Protein AF-0000000076637962 (afdb_homodimer)

Nearest PDB structures (foldseek):
  8tnn-assembly1_A  TM=7.168E-01  e=1.662E+00  Human herpesvirus 4 strain B95-8
  5v38-assembly1_A  TM=4.470E-01  e=4.731E-01  Clostridium botulinum
  5mk8-assembly2_B  TM=4.600E-01  e=8.606E-01  Clostridium botulinum
  5v38-assembly2_B  TM=4.482E-01  e=1.030E+00  Clostridium botulinum
  7s07-assembly1_A  TM=6.373E-01  e=3.210E+00  human gammaherpesvirus 4

Solvent-accessible surface area (backbone atoms only — not comparable to full-atom values): 12364 Å² total; per-residue (Å²): 126,68,74,78,84,72,83,57,83,67,39,38,38,39,35,38,29,75,91,73,32,33,40,38,37,41,33,35,56,65,31,30,33,38,38,37,36,36,37,54,47,96,53,65,34,34,35,44,38,36,38,39,37,36,35,81,33,45,67,54,27,48,52,51,50,50,49,51,52,52,54,41,43,75,71,64,30,46,64,41,56,55,79,77,61,76,62,77,64,52,63,52,47,50,32,43,46,36,29,70,72,66,64,45,74,71,69,84,75,73,76,72,81,121,126,70,75,78,86,72,81,56,83,66,40,36,36,38,33,38,28,75,93,74,32,34,40,37,37,40,33,36,55,67,31,28,35,37,40,36,36,36,36,57,46,92,74,56,32,34,35,43,39,36,37,41,36,37,32,83,32,45,67,52,25,48,52,52,50,49,51,51,50,50,54,40,42,76,71,61,30,47,65,40,57,54,80,75,58,77,60,76,62,53,62,53,47,52,33,42,46,35,29,70,71,67,64,44,73,71,67,83,75,70,77,74,80,119

pLDDT: mean 74.92, std 24.36, range [23.73, 97.5]

Foldseek 3Di:
DPPCPFDDAQKKKKKDDVVQQKIKIWHHHWQKIKIKIWHFDPPPDIDIDIDMDGDPGSVVSRVVVSVVVVVRVVVPIDMDIPPPPPDPPVLVVVQVCCCRPVVDHPDDPPPPPD/DPPCPFDDAQKKKKKDDVVQQKIKIWHHHWQKIKIWIKHFDPVPDIDIDIDMDGDPGSVVSRVVVSVVVVVRVVVPIDMDIPPPCPDPPVLVVVQVCCCRPVVDHPDPPPPPPD

Organism: NCBI:txid5963

Structure (mmCIF, N/CA/C/O backbone):
data_AF-0000000076637962-model_v1
#
loop_
_entity.id
_entity.type
_entity.pdbx_description
1 polymer 'WGR domain-containing protein'
#
loop_
_atom_site.group_PDB
_atom_site.id
_atom_site.type_symbol
_atom_site.label_atom_id
_atom_site.label_alt_id
_atom_site.label_comp_id
_atom_site.label_asym_id
_atom_site.label_entity_id
_atom_site.label_seq_id
_atom_site.pdbx_PDB_ins_code
_atom_site.Cartn_x
_atom_site.Cartn_y
_atom_site.Cartn_z
_atom_site.occupancy
_atom_site.B_iso_or_equiv
_atom_site.auth_seq_id
_atom_site.auth_comp_id
_atom_site.auth_asym_id
_atom_site.auth_atom_id
_atom_site.pdbx_PDB_model_num
ATOM 1 N N . MET A 1 1 ? -15.438 20.422 -8.289 1 39.78 1 MET A N 1
ATOM 2 C CA . MET A 1 1 ? -14.219 19.75 -7.816 1 39.78 1 MET A CA 1
ATOM 3 C C . MET A 1 1 ? -13.625 20.5 -6.625 1 39.78 1 MET A C 1
ATOM 5 O O . MET A 1 1 ? -13.305 21.672 -6.727 1 39.78 1 MET A O 1
ATOM 9 N N . GLU A 1 2 ? -14.195 20.188 -5.562 1 49.06 2 GLU A N 1
ATOM 10 C CA . GLU A 1 2 ? -13.812 21.094 -4.477 1 49.06 2 GLU A CA 1
ATOM 11 C C . GLU A 1 2 ? -12.312 21.031 -4.211 1 49.06 2 GLU A C 1
ATOM 13 O O . GLU A 1 2 ? -11.75 19.938 -4.031 1 49.06 2 GLU A O 1
ATOM 18 N N . GLN A 1 3 ? -11.539 21.891 -4.848 1 56.66 3 GLN A N 1
ATOM 19 C CA . GLN A 1 3 ? -10.102 22.062 -4.668 1 56.66 3 GLN A CA 1
ATOM 20 C C . GLN A 1 3 ? -9.734 22.125 -3.188 1 56.66 3 GLN A C 1
ATOM 22 O O . GLN A 1 3 ? -10.211 23 -2.461 1 56.66 3 GLN A O 1
ATOM 27 N N . ILE A 1 4 ? -9.5 20.938 -2.623 1 61.91 4 ILE A N 1
ATOM 28 C CA . ILE A 1 4 ? -9.078 21 -1.229 1 61.91 4 ILE A CA 1
ATOM 29 C C . ILE A 1 4 ? -7.809 21.844 -1.111 1 61.91 4 ILE A C 1
ATOM 31 O O . ILE A 1 4 ? -6.758 21.469 -1.633 1 61.91 4 ILE A O 1
ATOM 35 N N . GLU A 1 5 ? -7.973 23.109 -0.782 1 67.06 5 GLU A N 1
ATOM 36 C CA . GLU A 1 5 ? -6.852 24.031 -0.637 1 67.06 5 GLU A CA 1
ATOM 37 C C . GLU A 1 5 ? -6.086 23.766 0.656 1 67.06 5 GLU A C 1
ATOM 39 O O . GLU A 1 5 ? -4.891 24.062 0.745 1 67.06 5 GLU A O 1
ATOM 44 N N . LYS A 1 6 ? -6.875 23.219 1.619 1 80.06 6 LYS A N 1
ATOM 45 C CA . LYS A 1 6 ? -6.188 23 2.891 1 80.06 6 LYS A CA 1
ATOM 46 C C . LYS A 1 6 ? -6.73 21.781 3.613 1 80.06 6 LYS A C 1
ATOM 48 O O . LYS A 1 6 ? -7.91 21.438 3.482 1 80.06 6 LYS A O 1
ATOM 53 N N . ILE A 1 7 ? -5.801 21.031 4.203 1 88.06 7 ILE A N 1
ATOM 54 C CA . ILE A 1 7 ? -6.207 19.922 5.066 1 88.06 7 ILE A CA 1
ATOM 55 C C . ILE A 1 7 ? -5.828 20.234 6.512 1 88.06 7 ILE A C 1
ATOM 57 O O . ILE A 1 7 ? -4.855 20.953 6.766 1 88.06 7 ILE A O 1
ATOM 61 N N . GLU A 1 8 ? -6.711 19.859 7.398 1 89.62 8 GLU A N 1
ATOM 62 C CA . GLU A 1 8 ? -6.48 20.047 8.828 1 89.62 8 GLU A CA 1
ATOM 63 C C . GLU A 1 8 ? -6.383 18.703 9.555 1 89.62 8 GLU A C 1
ATOM 65 O O . GLU A 1 8 ? -6.812 17.672 9.023 1 89.62 8 GLU A O 1
ATOM 70 N N . GLN A 1 9 ? -5.832 18.797 10.766 1 91.25 9 GLN A N 1
ATOM 71 C CA . GLN A 1 9 ? -5.754 17.594 11.594 1 91.25 9 GLN A CA 1
ATOM 72 C C . GLN A 1 9 ? -7.129 16.953 11.773 1 91.25 9 GLN A C 1
ATOM 74 O O . GLN A 1 9 ? -8.117 17.656 12 1 91.25 9 GLN A O 1
ATOM 79 N N . GLY A 1 10 ? -7.176 15.641 11.578 1 89.62 10 GLY A N 1
ATOM 80 C CA . GLY A 1 10 ? -8.422 14.93 11.797 1 89.62 10 GLY A CA 1
ATOM 81 C C . GLY A 1 10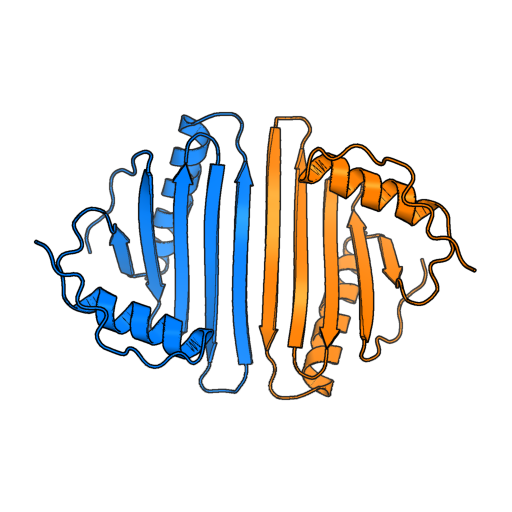 ? -9.266 14.805 10.539 1 89.62 10 GLY A C 1
ATOM 82 O O . GLY A 1 10 ? -10.234 14.039 10.508 1 89.62 10 GLY A O 1
ATOM 83 N N . ASP A 1 11 ? -8.945 15.562 9.523 1 88.19 11 ASP A N 1
ATOM 84 C CA . ASP A 1 11 ? -9.695 15.484 8.273 1 88.19 11 ASP A CA 1
ATOM 85 C C . ASP A 1 11 ? -9.508 14.117 7.609 1 88.19 11 ASP A C 1
ATOM 87 O O . ASP A 1 11 ? -8.406 13.57 7.605 1 88.19 11 ASP A O 1
ATOM 91 N N . LYS A 1 12 ? -10.633 13.547 7.195 1 88.94 12 LYS A N 1
ATOM 92 C CA . LYS A 1 12 ? -10.609 12.367 6.34 1 88.94 12 LYS A CA 1
ATOM 93 C C . LYS A 1 12 ? -10.953 12.727 4.895 1 88.94 12 LYS A C 1
ATOM 95 O O . LYS A 1 12 ? -11.992 13.336 4.633 1 88.94 12 LYS A O 1
ATOM 100 N N . VAL A 1 13 ? -10.039 12.344 3.99 1 91.12 13 VAL A N 1
ATOM 101 C CA . VAL A 1 13 ? -10.211 12.688 2.582 1 91.12 13 VAL A CA 1
ATOM 102 C C . VAL A 1 13 ? -10.32 11.414 1.748 1 91.12 13 VAL A C 1
ATOM 104 O O . VAL A 1 13 ? -9.508 10.5 1.894 1 91.12 13 VAL A O 1
ATOM 107 N N . TYR A 1 14 ? -11.289 11.383 0.987 1 88.88 14 TYR A N 1
ATOM 108 C CA . TYR A 1 14 ? -11.484 10.281 0.052 1 88.88 14 TYR A CA 1
ATOM 109 C C . TYR A 1 14 ? -11.203 10.727 -1.379 1 88.88 14 TYR A C 1
ATOM 111 O O . TYR A 1 14 ? -11.594 11.82 -1.785 1 88.88 14 TYR A O 1
ATOM 119 N N . MET A 1 15 ? -10.5 9.859 -2.154 1 91.44 15 MET A N 1
ATOM 120 C CA . MET A 1 15 ? -10.164 10.102 -3.555 1 91.44 15 MET A CA 1
ATOM 121 C C . MET A 1 15 ? -10.547 8.914 -4.426 1 91.44 15 MET A C 1
ATOM 123 O O . MET A 1 15 ? -10.094 7.793 -4.184 1 91.44 15 MET A O 1
ATOM 127 N N . VAL A 1 16 ? -11.289 9.203 -5.488 1 89.5 16 VAL A N 1
ATOM 128 C CA . VAL A 1 16 ? -11.805 8.086 -6.281 1 89.5 16 VAL A CA 1
ATOM 129 C C . VAL A 1 16 ? -11.562 8.352 -7.766 1 89.5 16 VAL A C 1
ATOM 131 O O . VAL A 1 16 ? -11.781 9.469 -8.25 1 89.5 16 VAL A O 1
ATOM 134 N N . HIS A 1 17 ? -10.961 7.355 -8.43 1 93.69 17 HIS A N 1
ATOM 135 C CA . HIS A 1 17 ? -10.875 7.344 -9.883 1 93.69 17 HIS A CA 1
ATOM 136 C C . HIS A 1 17 ? -11.797 6.281 -10.477 1 93.69 17 HIS A C 1
ATOM 138 O O . HIS A 1 17 ? -11.398 5.125 -10.633 1 93.69 17 HIS A O 1
ATOM 144 N N . GLU A 1 18 ? -12.914 6.719 -10.883 1 84.38 18 GLU A N 1
ATOM 145 C CA . GLU A 1 18 ? -13.969 5.793 -11.289 1 84.38 18 GLU A CA 1
ATOM 146 C C . GLU A 1 18 ? -13.547 4.988 -12.516 1 84.38 18 GLU A C 1
ATOM 148 O O . GLU A 1 18 ? -13.695 3.764 -12.539 1 84.38 18 GLU A O 1
ATOM 153 N N . ALA A 1 19 ? -13.039 5.613 -13.477 1 89.25 19 ALA A N 1
ATOM 154 C CA . ALA A 1 19 ? -12.719 4.961 -14.742 1 89.25 19 ALA A CA 1
ATOM 155 C C . ALA A 1 19 ? -11.648 3.891 -14.547 1 89.25 19 ALA A C 1
ATOM 157 O O . ALA A 1 19 ? -11.672 2.855 -15.219 1 89.25 19 ALA A O 1
ATOM 158 N N . LYS A 1 20 ? -10.742 4.09 -13.656 1 91.25 20 LYS A N 1
ATOM 159 C CA . LYS A 1 20 ? -9.648 3.154 -13.422 1 91.25 20 LYS A CA 1
ATOM 160 C C . LYS A 1 20 ? -9.969 2.205 -12.273 1 91.25 20 LYS A C 1
ATOM 162 O O . LYS A 1 20 ? -9.195 1.297 -11.977 1 91.25 20 LYS A O 1
ATOM 167 N N . HIS A 1 21 ? -11.094 2.488 -11.625 1 91.25 21 HIS A N 1
ATOM 168 C CA . HIS A 1 21 ? -11.562 1.654 -10.523 1 91.25 21 HIS A CA 1
ATOM 169 C C . HIS A 1 21 ? -10.547 1.629 -9.383 1 91.25 21 HIS A C 1
ATOM 171 O O . HIS A 1 21 ? -10.203 0.558 -8.875 1 91.25 21 HIS A O 1
ATOM 177 N N . LYS A 1 22 ? -10.094 2.824 -9.062 1 92.94 22 LYS A N 1
ATOM 178 C CA . LYS A 1 22 ? -9.125 2.977 -7.984 1 92.94 22 LYS A CA 1
ATOM 179 C C . LYS A 1 22 ? -9.656 3.902 -6.895 1 92.94 22 LYS A C 1
ATOM 181 O O . LYS A 1 22 ? -10.492 4.766 -7.16 1 92.94 22 LYS A O 1
ATOM 186 N N . PHE A 1 23 ? -9.086 3.748 -5.734 1 90.19 23 PHE A N 1
ATOM 187 C CA . PHE A 1 23 ? -9.445 4.66 -4.656 1 90.19 23 PHE A CA 1
ATOM 188 C C . PHE A 1 23 ? -8.273 4.863 -3.705 1 90.19 23 PHE A C 1
ATOM 190 O O . PHE A 1 23 ? -7.348 4.047 -3.662 1 90.19 23 PHE A O 1
ATOM 197 N N . TRP A 1 24 ? -8.445 5.973 -2.99 1 94.81 24 TRP A N 1
ATOM 198 C CA . TRP A 1 24 ? -7.543 6.316 -1.898 1 94.81 24 TRP A CA 1
ATOM 199 C C . TRP A 1 24 ? -8.305 6.957 -0.742 1 94.81 24 TRP A C 1
ATOM 201 O O . TRP A 1 24 ? -9.305 7.652 -0.956 1 94.81 24 TRP A O 1
ATOM 211 N N . GLU A 1 25 ? -7.801 6.629 0.394 1 91.31 25 GLU A N 1
ATOM 212 C CA . GLU A 1 25 ? -8.227 7.285 1.626 1 91.31 25 GLU A CA 1
ATOM 213 C C . GLU A 1 25 ? -7.031 7.719 2.469 1 91.31 25 GLU A C 1
ATOM 215 O O . GLU A 1 25 ? -6.066 6.969 2.613 1 91.31 25 GLU A O 1
ATOM 220 N N . ILE A 1 26 ? -7.184 8.977 3 1 95.12 26 ILE A N 1
ATOM 221 C CA . ILE A 1 26 ? -6.109 9.43 3.879 1 95.12 26 ILE A CA 1
ATOM 222 C C . ILE A 1 26 ? -6.699 10.195 5.059 1 95.12 26 ILE A C 1
ATOM 224 O O . ILE A 1 26 ? -7.648 10.969 4.895 1 95.12 26 ILE A O 1
ATOM 228 N N . ARG A 1 27 ? -6.121 9.898 6.203 1 92.5 27 ARG A N 1
ATOM 229 C CA . ARG A 1 27 ? -6.473 10.594 7.438 1 92.5 27 ARG A CA 1
ATOM 230 C C . ARG A 1 27 ? -5.227 10.977 8.227 1 92.5 27 ARG A C 1
ATOM 232 O O . ARG A 1 27 ? -4.336 10.148 8.438 1 92.5 27 ARG A O 1
ATOM 239 N N . ASN A 1 28 ? -5.25 12.234 8.602 1 94.12 28 ASN A N 1
ATOM 240 C CA . ASN A 1 28 ? -4.109 12.719 9.375 1 94.12 28 ASN A CA 1
ATOM 241 C C . ASN A 1 28 ? -4.434 12.805 10.859 1 94.12 28 ASN A C 1
ATOM 243 O O . ASN A 1 28 ? -5.414 13.438 11.258 1 94.12 28 ASN A O 1
ATOM 247 N N . LEU A 1 29 ? -3.656 12.156 11.719 1 93.44 29 LEU A N 1
ATOM 248 C CA . LEU A 1 29 ? -3.727 12.258 13.172 1 93.44 29 LEU A CA 1
ATOM 249 C C . LEU A 1 29 ? -2.342 12.492 13.766 1 93.44 29 LEU A C 1
ATOM 251 O O . LEU A 1 29 ? -1.498 11.594 13.758 1 93.44 29 LEU A O 1
ATOM 255 N N . ASP A 1 30 ? -2.131 13.703 14.25 1 95.5 30 ASP A N 1
ATOM 256 C CA . ASP A 1 30 ? -0.823 14.109 14.758 1 95.5 30 ASP A CA 1
ATOM 257 C C . ASP A 1 30 ? 0.25 13.984 13.68 1 95.5 30 ASP A C 1
ATOM 259 O O . ASP A 1 30 ? 0.128 14.578 12.609 1 95.5 30 ASP A O 1
ATOM 263 N N . LYS A 1 31 ? 1.29 13.25 14.008 1 95.75 31 LYS A N 1
ATOM 264 C CA . LYS A 1 31 ? 2.396 13.133 13.062 1 95.75 31 LYS A CA 1
ATOM 265 C C . LYS A 1 31 ? 2.219 11.922 12.156 1 95.75 31 LYS A C 1
ATOM 267 O O . LYS A 1 31 ? 3.174 11.469 11.516 1 95.75 31 LYS A O 1
ATOM 272 N N . ILE A 1 32 ? 0.988 11.398 12.086 1 94.12 32 ILE A N 1
ATOM 273 C CA . ILE A 1 32 ? 0.776 10.133 11.398 1 94.12 32 ILE A CA 1
ATOM 274 C C . ILE A 1 32 ? -0.264 10.312 10.289 1 94.12 32 ILE A C 1
ATOM 276 O O . ILE A 1 32 ? -1.321 10.906 10.516 1 94.12 32 ILE A O 1
ATOM 280 N N . ASN A 1 33 ? 0.093 9.859 9.062 1 96.56 33 ASN A N 1
ATOM 281 C CA . ASN A 1 33 ? -0.9 9.688 8 1 96.56 33 ASN A CA 1
ATOM 282 C C . ASN A 1 33 ? -1.346 8.234 7.883 1 96.56 33 ASN A C 1
ATOM 284 O O . ASN A 1 33 ? -0.526 7.348 7.637 1 96.56 33 ASN A O 1
ATOM 288 N N . PHE A 1 34 ? -2.572 8.031 8.102 1 93.94 34 PHE A N 1
ATOM 289 C CA . PHE A 1 34 ? -3.184 6.734 7.844 1 93.94 34 PHE A CA 1
ATOM 290 C C . PHE A 1 34 ? -3.732 6.672 6.422 1 93.94 34 PHE A C 1
ATOM 292 O O . PHE A 1 34 ? -4.449 7.578 5.988 1 93.94 34 PHE A O 1
ATOM 299 N N . ILE A 1 35 ? -3.393 5.555 5.727 1 96.62 35 ILE A N 1
ATOM 300 C CA . ILE A 1 35 ? -3.693 5.508 4.301 1 96.62 35 ILE A CA 1
ATOM 301 C C . ILE A 1 35 ? -4.324 4.16 3.951 1 96.62 35 ILE A C 1
ATOM 303 O O . ILE A 1 35 ? -3.9 3.119 4.457 1 96.62 35 ILE A O 1
ATOM 307 N N . ARG A 1 36 ? -5.281 4.188 3.143 1 92.12 36 ARG A N 1
ATOM 308 C CA . ARG A 1 36 ? -5.883 3.016 2.516 1 92.12 36 ARG A CA 1
ATOM 309 C C . ARG A 1 36 ? -6.105 3.244 1.025 1 92.12 36 ARG A C 1
ATOM 311 O O . ARG A 1 36 ? -6.523 4.328 0.614 1 92.12 36 ARG A O 1
ATOM 318 N N . TYR A 1 37 ? -5.848 2.227 0.25 1 95.69 37 TYR A N 1
ATOM 319 C CA . TYR A 1 37 ? -6.066 2.359 -1.186 1 95.69 37 TYR A CA 1
ATOM 320 C C . TYR A 1 37 ? -6.262 0.996 -1.836 1 95.69 37 TYR A C 1
ATOM 322 O O . TYR A 1 37 ? -5.965 -0.036 -1.229 1 95.69 37 TYR A O 1
ATOM 330 N N . GLY A 1 38 ? -6.711 1.137 -3.072 1 92.12 38 GLY A N 1
ATOM 331 C CA . GLY A 1 38 ? -6.918 -0.123 -3.77 1 92.12 38 GLY A CA 1
ATOM 332 C C . GLY A 1 38 ? -7.496 0.054 -5.16 1 92.12 38 GLY A C 1
ATOM 333 O O . GLY A 1 38 ? -7.602 1.178 -5.656 1 92.12 38 GLY A O 1
ATOM 334 N N . LYS A 1 39 ? -7.57 -1.17 -5.746 1 92.88 39 LYS A N 1
ATOM 335 C CA . LYS A 1 39 ? -8.109 -1.286 -7.102 1 92.88 39 LYS A CA 1
ATOM 336 C C . LYS A 1 39 ? -9.055 -2.477 -7.219 1 92.88 39 LYS A C 1
ATOM 338 O O . LYS A 1 39 ? -8.852 -3.506 -6.57 1 92.88 39 LYS A O 1
ATOM 343 N N . TRP A 1 40 ? -10.172 -2.217 -7.984 1 81.31 40 TRP A N 1
ATOM 344 C CA . TRP A 1 40 ? -11.062 -3.338 -8.25 1 81.31 40 TRP A CA 1
ATOM 345 C C . TRP A 1 40 ? -11.305 -3.496 -9.75 1 81.31 40 TRP A C 1
ATOM 347 O O . TRP A 1 40 ? -11.18 -2.533 -10.508 1 81.31 40 TRP A O 1
ATOM 357 N N . HIS A 1 41 ? -11.133 -4.676 -10.148 1 76.88 41 HIS A N 1
ATOM 358 C CA . HIS A 1 41 ? -11.461 -4.988 -11.539 1 76.88 41 HIS A CA 1
ATOM 359 C C . HIS A 1 41 ? -12.641 -5.953 -11.625 1 76.88 41 HIS A C 1
ATOM 361 O O . HIS A 1 41 ? -12.906 -6.695 -10.672 1 76.88 41 HIS A O 1
ATOM 367 N N . LYS A 1 42 ? -13.414 -5.742 -12.703 1 66.62 42 LYS A N 1
ATOM 368 C CA . LYS A 1 42 ? -14.469 -6.703 -12.977 1 66.62 42 LYS A CA 1
ATOM 369 C C .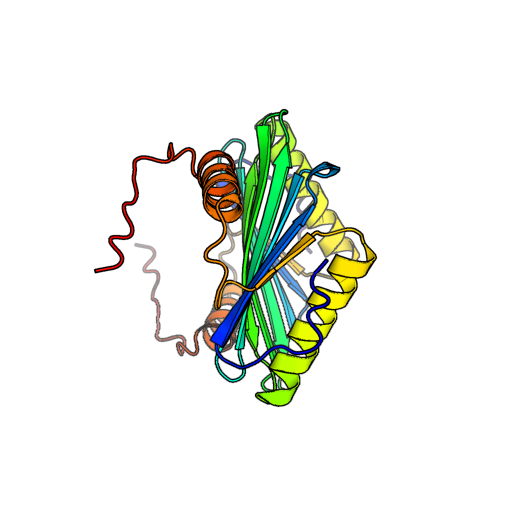 LYS A 1 42 ? -13.922 -8.125 -13.016 1 66.62 42 LYS A C 1
ATOM 371 O O . LYS A 1 42 ? -14.625 -9.078 -12.664 1 66.62 42 LYS A O 1
ATOM 376 N N . SER A 1 43 ? -12.75 -8.117 -13.398 1 67 43 SER A N 1
ATOM 377 C CA . SER A 1 43 ? -12.078 -9.414 -13.367 1 67 43 SER A CA 1
ATOM 378 C C . SER A 1 43 ? -11.602 -9.758 -11.961 1 67 43 SER A C 1
ATOM 380 O O . SER A 1 43 ? -11.625 -8.906 -11.07 1 67 43 SER A O 1
ATOM 382 N N . GLU A 1 44 ? -11.781 -10.852 -11.367 1 68.81 44 GLU A N 1
ATOM 383 C CA . GLU A 1 44 ? -11.508 -11.422 -10.055 1 68.81 44 GLU A CA 1
ATOM 384 C C . GLU A 1 44 ? -10.188 -10.898 -9.484 1 68.81 44 GLU A C 1
ATOM 386 O O . GLU A 1 44 ? -9.727 -11.375 -8.445 1 68.81 44 GLU A O 1
ATOM 391 N N . GLU A 1 45 ? -9.57 -9.797 -10.273 1 79.5 45 GLU A N 1
ATOM 392 C CA . GLU A 1 45 ? -8.359 -9.273 -9.656 1 79.5 45 GLU A CA 1
ATOM 393 C C . GLU A 1 45 ? -8.648 -8.008 -8.852 1 79.5 45 GLU A C 1
ATOM 395 O O . GLU A 1 45 ? -9.383 -7.129 -9.305 1 79.5 45 GLU A O 1
ATOM 400 N N . SER A 1 46 ? -8.281 -7.906 -7.672 1 88.94 46 SER A N 1
ATOM 401 C CA . SER A 1 46 ? -8.492 -6.773 -6.777 1 88.94 46 SER A CA 1
ATOM 402 C C . SER A 1 46 ? -7.324 -6.598 -5.816 1 88.94 46 SER A C 1
ATOM 404 O O . SER A 1 46 ? -6.527 -7.52 -5.633 1 88.94 46 SER A O 1
ATOM 406 N N . LYS A 1 47 ? -7.18 -5.363 -5.426 1 93.19 47 LYS A N 1
ATOM 407 C CA . LYS A 1 47 ? -6.141 -5.039 -4.453 1 93.19 47 LYS A CA 1
ATOM 408 C C . LYS A 1 47 ? -6.68 -4.117 -3.363 1 93.19 47 LYS A C 1
ATOM 410 O O . LYS A 1 47 ? -7.445 -3.191 -3.646 1 93.19 47 LYS A O 1
ATOM 415 N N . ILE A 1 48 ? -6.301 -4.379 -2.145 1 91.12 48 ILE A N 1
ATOM 416 C CA . ILE A 1 48 ? -6.555 -3.463 -1.04 1 91.12 48 ILE A CA 1
ATOM 417 C C . ILE A 1 48 ? -5.332 -3.406 -0.126 1 91.12 48 ILE A C 1
ATOM 419 O O . ILE A 1 48 ? -4.789 -4.445 0.263 1 91.12 48 ILE A O 1
ATOM 423 N N . MET A 1 49 ? -4.902 -2.201 0.163 1 93.75 49 MET A N 1
ATOM 424 C CA . MET A 1 49 ? -3.752 -1.947 1.026 1 93.75 49 MET A CA 1
ATOM 425 C C . MET A 1 49 ? -4.082 -0.887 2.072 1 93.75 49 MET A C 1
ATOM 427 O O . MET A 1 49 ? -4.855 0.034 1.808 1 93.75 49 MET A O 1
ATOM 431 N N . GLU A 1 50 ? -3.457 -1.04 3.223 1 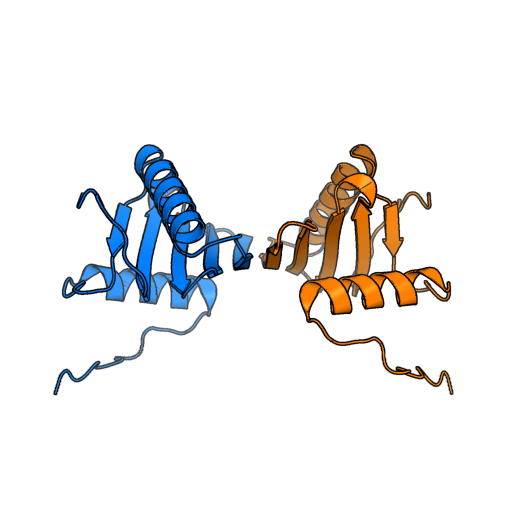92.81 50 GLU A N 1
ATOM 432 C CA . GLU A 1 50 ? -3.629 -0.011 4.242 1 92.81 50 GLU A CA 1
ATOM 433 C C . GLU A 1 50 ? -2.408 0.072 5.156 1 92.81 50 GLU A C 1
ATOM 435 O O . GLU A 1 50 ? -1.633 -0.881 5.25 1 92.81 50 GLU A O 1
ATOM 440 N N . GLY A 1 51 ? -2.289 1.235 5.773 1 92.88 51 GLY A N 1
ATOM 441 C CA . GLY A 1 51 ? -1.177 1.418 6.691 1 92.88 51 GLY A CA 1
ATOM 442 C C . GLY A 1 51 ? -0.986 2.861 7.117 1 92.88 51 GLY A C 1
ATOM 443 O O . GLY A 1 51 ? -1.936 3.646 7.113 1 92.88 51 GLY A O 1
ATOM 444 N N . GLN A 1 52 ? 0.282 3.037 7.605 1 91.94 52 GLN A N 1
ATOM 445 C CA . GLN A 1 52 ? 0.53 4.367 8.148 1 91.94 52 GLN A CA 1
ATOM 446 C C . GLN A 1 52 ? 1.935 4.852 7.801 1 91.94 52 GLN A C 1
ATOM 448 O O . GLN A 1 52 ? 2.834 4.043 7.562 1 91.94 52 GLN A O 1
ATOM 453 N N . ARG A 1 53 ? 2.025 6.129 7.719 1 95 53 ARG A N 1
ATOM 454 C CA . ARG A 1 53 ? 3.303 6.82 7.582 1 95 53 ARG A CA 1
ATOM 455 C C . ARG A 1 53 ? 3.51 7.824 8.711 1 95 53 ARG A C 1
ATOM 457 O O . ARG A 1 53 ? 2.629 8.641 9 1 95 53 ARG A O 1
ATOM 464 N N . ASN A 1 54 ? 4.691 7.672 9.344 1 92.19 54 ASN A N 1
ATOM 465 C CA . ASN A 1 54 ? 5.078 8.586 10.414 1 92.19 54 ASN A CA 1
ATOM 466 C C . ASN A 1 54 ? 6.047 9.656 9.922 1 92.19 54 ASN A C 1
ATOM 468 O O . ASN A 1 54 ? 6.957 9.359 9.141 1 92.19 54 ASN A O 1
ATOM 472 N N . TYR A 1 55 ? 5.859 10.844 10.453 1 94.31 55 TYR A N 1
ATOM 473 C CA . TYR A 1 55 ? 6.703 11.953 10.031 1 94.31 55 TYR A CA 1
ATOM 474 C C . TYR A 1 55 ? 7.352 12.633 11.227 1 94.31 55 TYR A C 1
ATOM 476 O O . TYR A 1 55 ? 7.074 12.273 12.375 1 94.31 55 TYR A O 1
ATOM 484 N N . PHE A 1 56 ? 8.234 13.555 10.922 1 93.06 56 PHE A N 1
ATOM 485 C CA . PHE A 1 56 ? 8.992 14.195 11.992 1 93.06 56 PHE A CA 1
ATOM 486 C C . PHE A 1 56 ? 8.141 15.219 12.719 1 93.06 56 PHE A C 1
ATOM 488 O O . PHE A 1 56 ? 8.422 15.562 13.875 1 93.06 56 PHE A O 1
ATOM 495 N N . SER A 1 57 ? 7.031 15.742 12.07 1 95.25 57 SER A N 1
ATOM 496 C CA . SER A 1 57 ? 6.16 16.734 12.688 1 95.25 57 SER A CA 1
ATOM 497 C C . SER A 1 57 ? 4.742 16.656 12.133 1 95.25 57 SER A C 1
ATOM 499 O O . SER A 1 57 ? 4.52 16.062 11.078 1 95.25 57 SER A O 1
ATOM 501 N N . VAL A 1 58 ? 3.889 17.375 12.883 1 95.44 58 VAL A N 1
ATOM 502 C CA . VAL A 1 58 ? 2.496 17.453 12.445 1 95.44 58 VAL A CA 1
ATOM 503 C C . VAL A 1 58 ? 2.412 18.188 11.117 1 95.44 58 VAL A C 1
ATOM 505 O O . VAL A 1 58 ? 1.703 17.75 10.203 1 95.44 58 VAL A O 1
ATOM 508 N N . ASN A 1 59 ? 3.162 19.266 10.984 1 95.62 59 ASN A N 1
ATOM 509 C CA . ASN A 1 59 ? 3.146 20.047 9.758 1 95.62 59 ASN A CA 1
ATOM 510 C C . ASN A 1 59 ? 3.643 19.219 8.57 1 95.62 59 ASN A C 1
ATOM 512 O O . ASN A 1 59 ? 3.078 19.297 7.473 1 95.62 59 ASN A O 1
ATOM 516 N N . SER A 1 60 ? 4.633 18.438 8.836 1 95.12 60 SER A N 1
ATOM 517 C CA . SER A 1 60 ? 5.164 17.609 7.762 1 95.12 60 SER A CA 1
ATOM 518 C C . SER A 1 60 ? 4.145 16.562 7.312 1 95.12 60 SER A C 1
ATOM 520 O O . SER A 1 60 ? 4.016 16.297 6.117 1 95.12 60 SER A O 1
ATOM 522 N N . ALA A 1 61 ? 3.477 16.016 8.266 1 96 61 ALA A N 1
ATOM 523 C CA . ALA A 1 61 ? 2.441 15.031 7.941 1 96 61 ALA A CA 1
ATOM 524 C C . ALA A 1 61 ? 1.332 15.656 7.105 1 96 61 ALA A C 1
ATOM 526 O O . ALA A 1 61 ? 0.889 15.07 6.113 1 96 61 ALA A O 1
ATOM 527 N N . LEU A 1 62 ? 0.956 16.797 7.477 1 96.12 62 LEU A N 1
ATOM 528 C CA . LEU A 1 62 ? -0.103 17.5 6.758 1 96.12 62 LEU A CA 1
ATOM 529 C C . LEU A 1 62 ? 0.35 17.875 5.352 1 96.12 62 LEU A C 1
ATOM 531 O O . LEU A 1 62 ? -0.409 17.734 4.391 1 96.12 62 LEU A O 1
ATOM 535 N N . ASP A 1 63 ? 1.571 18.359 5.238 1 96.12 63 ASP A N 1
ATOM 536 C CA . ASP A 1 63 ? 2.119 18.719 3.938 1 96.12 63 ASP A CA 1
ATOM 537 C C . ASP A 1 63 ? 2.135 17.516 2.99 1 96.12 63 ASP A C 1
ATOM 539 O O . ASP A 1 63 ? 1.766 17.641 1.82 1 96.12 63 ASP A O 1
ATOM 543 N N . ARG A 1 64 ? 2.518 16.422 3.516 1 96.06 64 ARG A N 1
ATOM 544 C CA . ARG A 1 64 ? 2.623 15.219 2.686 1 96.06 64 ARG A CA 1
ATOM 545 C C . ARG A 1 64 ? 1.243 14.711 2.283 1 96.06 64 ARG A C 1
ATOM 547 O O . ARG A 1 64 ? 1.064 14.195 1.18 1 96.06 64 ARG A O 1
ATOM 554 N N . ALA A 1 65 ? 0.367 14.812 3.232 1 96.31 65 ALA A N 1
ATOM 555 C CA . ALA A 1 65 ? -1.007 14.461 2.883 1 96.31 65 ALA A CA 1
ATOM 556 C C . ALA A 1 65 ? -1.528 15.336 1.751 1 96.31 65 ALA A C 1
ATOM 558 O O . ALA A 1 65 ? -2.117 14.844 0.79 1 96.31 65 ALA A O 1
ATOM 559 N N . LEU A 1 66 ? -1.327 16.609 1.917 1 95.81 66 LEU A N 1
ATOM 560 C CA . LEU A 1 66 ? -1.768 17.547 0.885 1 95.81 66 LEU A CA 1
ATOM 561 C C . LEU A 1 66 ? -1.104 17.234 -0.452 1 95.81 66 LEU A C 1
ATOM 563 O O . LEU A 1 66 ? -1.753 17.281 -1.499 1 95.81 66 LEU A O 1
ATOM 567 N N . GLU A 1 67 ? 0.136 16.891 -0.41 1 97.25 67 GLU A N 1
ATOM 568 C CA . GLU A 1 67 ? 0.862 16.531 -1.624 1 97.25 67 GLU A CA 1
ATOM 569 C C . GLU A 1 67 ? 0.219 15.336 -2.314 1 97.25 67 GLU A C 1
ATOM 571 O O . GLU A 1 67 ? 0.068 15.328 -3.539 1 97.25 67 GLU A O 1
ATOM 576 N N . LEU A 1 68 ? -0.116 14.406 -1.55 1 97.06 68 LEU A N 1
ATOM 577 C CA . LEU A 1 68 ? -0.762 13.219 -2.104 1 97.06 68 LEU A CA 1
ATOM 578 C C . LEU A 1 68 ? -2.094 13.578 -2.754 1 97.06 68 LEU A C 1
ATOM 580 O O . LEU A 1 68 ? -2.4 13.109 -3.852 1 97.06 68 LEU A O 1
ATOM 584 N N . ILE A 1 69 ? -2.795 14.359 -2.121 1 95.56 69 ILE A N 1
ATOM 585 C CA . ILE A 1 69 ? -4.117 14.742 -2.6 1 95.56 69 ILE A CA 1
ATOM 586 C C . ILE A 1 69 ? -3.984 15.508 -3.918 1 95.56 69 ILE A C 1
ATOM 588 O O . ILE A 1 69 ? -4.719 15.234 -4.871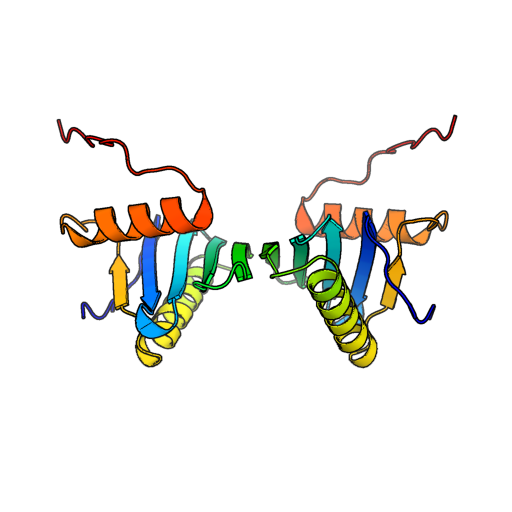 1 95.56 69 ILE A O 1
ATOM 592 N N . ILE A 1 70 ? -3.092 16.438 -3.955 1 96.38 70 ILE A N 1
ATOM 593 C CA . ILE A 1 70 ? -2.857 17.203 -5.168 1 96.38 70 ILE A CA 1
ATOM 594 C C . ILE A 1 70 ? -2.436 16.281 -6.305 1 96.38 70 ILE A C 1
ATOM 596 O O . ILE A 1 70 ? -2.918 16.406 -7.43 1 96.38 70 ILE A O 1
ATOM 600 N N . GLN A 1 71 ? -1.56 15.375 -6.035 1 97.19 71 GLN A N 1
ATOM 601 C CA . GLN A 1 71 ? -1.107 14.406 -7.027 1 97.19 71 GLN A CA 1
ATOM 602 C C . GLN A 1 71 ? -2.279 13.609 -7.598 1 97.19 71 GLN A C 1
ATOM 604 O O . GLN A 1 71 ? -2.375 13.422 -8.812 1 97.19 71 GLN A O 1
ATOM 609 N N . LYS A 1 72 ? -3.057 13.203 -6.68 1 95.88 72 LYS A N 1
ATOM 610 C CA . LYS A 1 72 ? -4.195 12.406 -7.137 1 95.88 72 LYS A CA 1
ATOM 611 C C . LYS A 1 72 ? -5.188 13.273 -7.91 1 95.88 72 LYS A C 1
ATOM 613 O O . LYS A 1 72 ? -5.77 12.82 -8.898 1 95.88 72 LYS A O 1
ATOM 618 N N . SER A 1 73 ? -5.418 14.469 -7.453 1 94.44 73 SER A N 1
ATOM 619 C CA . SER A 1 73 ? -6.277 15.391 -8.188 1 94.44 73 SER A CA 1
ATOM 620 C C . SER A 1 73 ? -5.762 15.617 -9.602 1 94.44 73 SER A C 1
ATOM 622 O O . SER A 1 73 ? -6.531 15.562 -10.562 1 94.44 73 SER A O 1
ATOM 624 N N . ASP A 1 74 ? -4.504 15.828 -9.695 1 96.19 74 ASP A N 1
ATOM 625 C CA . ASP A 1 74 ? -3.875 16.078 -10.992 1 96.19 74 ASP A CA 1
ATOM 626 C C . ASP A 1 74 ? -4.055 14.875 -11.922 1 96.19 74 ASP A C 1
ATOM 628 O O . ASP A 1 74 ? -4.082 15.039 -13.148 1 96.19 74 ASP A O 1
ATOM 632 N N . LYS A 1 75 ? -4.238 13.781 -11.352 1 97.5 75 LYS A N 1
ATOM 633 C CA . LYS A 1 75 ? -4.375 12.562 -12.133 1 97.5 75 LYS A CA 1
ATOM 634 C C . LYS A 1 75 ? -5.84 12.266 -12.445 1 97.5 75 LYS A C 1
ATOM 636 O O . LYS A 1 75 ? -6.156 11.219 -13.016 1 97.5 75 LYS A O 1
ATOM 641 N N . GLY A 1 76 ? -6.695 13.055 -11.961 1 95.75 76 GLY A N 1
ATOM 642 C CA . GLY A 1 76 ? -8.086 12.938 -12.375 1 95.75 76 GLY A CA 1
ATOM 643 C C . GLY A 1 76 ? -8.977 12.328 -11.305 1 95.75 76 GLY A C 1
ATOM 644 O O . GLY A 1 76 ? -10.133 12 -11.57 1 95.75 76 GLY A O 1
ATOM 645 N N . TYR A 1 77 ? -8.453 12.227 -10.156 1 94.12 77 TYR A N 1
ATOM 646 C CA . TYR A 1 77 ? -9.273 11.719 -9.062 1 94.12 77 TYR A CA 1
ATOM 647 C C . TYR A 1 77 ? -10.266 12.766 -8.594 1 94.12 77 TYR A C 1
ATOM 649 O O . TYR A 1 77 ? -9.945 13.961 -8.547 1 94.12 77 TYR A O 1
ATOM 657 N N . LEU A 1 78 ? -11.445 12.281 -8.227 1 89.62 78 LEU A N 1
ATOM 658 C CA . LEU A 1 78 ? -12.391 13.117 -7.488 1 89.62 78 LEU A CA 1
ATOM 659 C C . LEU A 1 78 ? -12.07 13.102 -5.996 1 89.62 78 LEU A C 1
ATOM 661 O O . LEU A 1 78 ? -11.828 12.047 -5.414 1 89.62 78 LEU A O 1
ATOM 665 N N . ILE A 1 79 ? -12.102 14.305 -5.406 1 90.56 79 ILE A N 1
ATOM 666 C CA . ILE A 1 79 ? -11.688 14.445 -4.016 1 90.56 79 ILE A CA 1
ATOM 667 C C . ILE A 1 79 ? -12.898 14.781 -3.148 1 90.56 79 ILE A C 1
ATOM 669 O O . ILE A 1 79 ? -13.672 15.68 -3.473 1 90.56 79 ILE A O 1
ATOM 673 N N . TYR A 1 80 ? -12.992 13.961 -2.043 1 83.12 80 TYR A N 1
ATOM 674 C CA . TYR A 1 80 ? -14.055 14.18 -1.072 1 83.12 80 TYR A CA 1
ATOM 675 C C . TYR A 1 80 ? -13.492 14.312 0.337 1 83.12 80 TYR A C 1
ATOM 677 O O . TYR A 1 80 ? -12.617 13.547 0.736 1 83.12 80 TYR A O 1
ATOM 685 N N . LYS A 1 81 ? -13.812 15.414 0.977 1 77.25 81 LYS A N 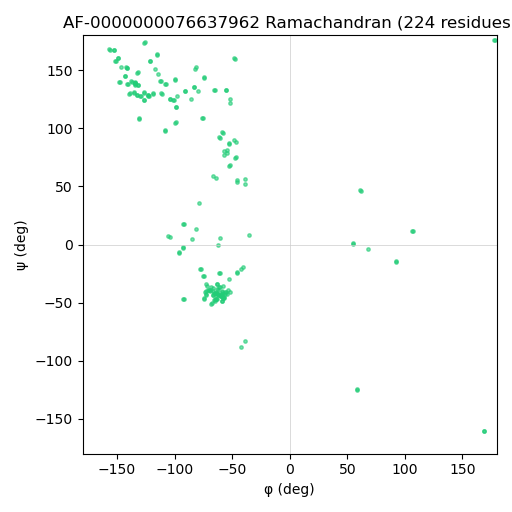1
ATOM 686 C CA . LYS A 1 81 ? -13.414 15.57 2.373 1 77.25 81 LYS A CA 1
ATOM 687 C C . LYS A 1 81 ? -14.57 15.25 3.312 1 77.25 81 LYS A C 1
ATOM 689 O O . LYS A 1 81 ? -15.688 15.734 3.115 1 77.25 81 LYS A O 1
ATOM 694 N N . LYS A 1 82 ? -14.617 14.062 4.023 1 61.59 82 LYS A N 1
ATOM 695 C CA . LYS A 1 82 ? -15.695 13.773 4.965 1 61.59 82 LYS A CA 1
ATOM 696 C C . LYS A 1 82 ? -15.734 14.805 6.09 1 61.59 82 LYS A C 1
ATOM 698 O O . LYS A 1 82 ? -16.531 14.68 7.023 1 61.59 82 LYS A O 1
ATOM 703 N N . GLU A 1 83 ? -15.156 15.75 6.273 1 52.28 83 GLU A N 1
ATOM 704 C CA . GLU A 1 83 ? -15.844 16.531 7.301 1 52.28 83 GLU A CA 1
ATOM 705 C C . GLU A 1 83 ? -17.359 16.516 7.082 1 52.28 83 GLU A C 1
ATOM 707 O O . GLU A 1 83 ? -18.109 16.109 7.969 1 52.28 83 GLU A O 1
ATOM 712 N N . LYS A 1 84 ? -18.062 17.516 6.207 1 40.47 84 LYS A N 1
ATOM 713 C CA . LYS A 1 84 ? -19.391 17.922 5.746 1 40.47 84 LYS A CA 1
ATOM 714 C C . LYS A 1 84 ? -19.859 17.047 4.59 1 40.47 84 LYS A C 1
ATOM 716 O O . LYS A 1 84 ? -20.719 17.438 3.812 1 40.47 84 LYS A O 1
ATOM 721 N N . CYS A 1 85 ? -19.328 15.961 4.25 1 37.09 85 CYS A N 1
ATOM 722 C CA . CYS A 1 85 ? -19.891 15.438 3.008 1 37.09 85 CYS A CA 1
ATOM 723 C C . CYS A 1 85 ? -21.359 15.086 3.186 1 37.09 85 CYS A C 1
ATOM 725 O O . CYS A 1 85 ? -21.688 14.07 3.805 1 37.09 85 CYS A O 1
ATOM 727 N N . LYS A 1 86 ? -22.172 15.875 3.545 1 35.84 86 LYS A N 1
ATOM 728 C CA . LYS A 1 86 ? -23.609 15.664 3.479 1 35.84 86 LYS A CA 1
ATOM 729 C C . LYS A 1 86 ? -24 15.008 2.16 1 35.84 86 LYS A C 1
ATOM 731 O O . LYS A 1 86 ? -25.188 14.742 1.923 1 35.84 86 LYS A O 1
ATOM 736 N N . GLY A 1 87 ? -23.203 15.039 0.998 1 35.69 87 GLY A N 1
ATOM 737 C CA . GLY A 1 87 ? -23.891 14.75 -0.243 1 35.69 87 GLY A CA 1
ATOM 738 C C . GLY A 1 87 ? -24.047 13.266 -0.507 1 35.69 87 GLY A C 1
ATOM 739 O O . GLY A 1 87 ? -23.375 12.445 0.116 1 35.69 87 GLY A O 1
ATOM 740 N N . PRO A 1 88 ? -25.078 12.641 -1.235 1 37.56 88 PRO A N 1
ATOM 741 C CA . PRO A 1 88 ? -25.547 11.32 -1.67 1 37.56 88 PRO A CA 1
ATOM 742 C C . PRO A 1 88 ? -24.422 10.461 -2.242 1 37.56 88 PRO A C 1
ATOM 744 O O . PRO A 1 88 ? -24.578 9.25 -2.404 1 37.56 88 PRO A O 1
ATOM 747 N N . VAL A 1 89 ? -23.422 10.984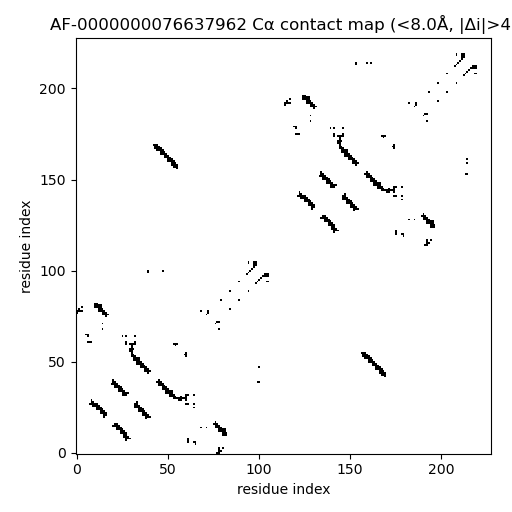 -2.697 1 36.88 89 VAL A N 1
ATOM 748 C CA . VAL A 1 89 ? -22.484 10.211 -3.514 1 36.88 89 VAL A CA 1
ATOM 749 C C . VAL A 1 89 ? -21.703 9.25 -2.629 1 36.88 89 VAL A C 1
ATOM 751 O O . VAL A 1 89 ? -21.156 8.25 -3.111 1 36.88 89 VAL A O 1
ATOM 754 N N . PHE A 1 90 ? -21.391 9.57 -1.446 1 40.03 90 PHE A N 1
ATOM 755 C CA . PHE A 1 90 ? -20.547 8.742 -0.586 1 40.03 90 PHE A CA 1
ATOM 756 C C . PHE A 1 90 ? -21.234 7.414 -0.286 1 40.03 90 PHE A C 1
ATOM 758 O O . PHE A 1 90 ? -20.562 6.387 -0.147 1 40.03 90 PHE A O 1
ATOM 765 N N . ASN A 1 91 ? -22.484 7.484 -0.03 1 43.72 91 ASN A N 1
ATOM 766 C CA . ASN A 1 91 ? -23.172 6.234 0.256 1 43.72 91 ASN A CA 1
ATOM 767 C C . ASN A 1 91 ? -22.953 5.199 -0.845 1 43.72 91 ASN A C 1
ATOM 769 O O . ASN A 1 91 ? -22.766 4.016 -0.562 1 43.72 91 ASN A O 1
ATOM 773 N N . THR A 1 92 ? -22.969 5.723 -1.97 1 43.84 92 THR A N 1
ATOM 774 C CA . THR A 1 92 ? -22.859 4.789 -3.084 1 43.84 92 THR A CA 1
ATOM 775 C C . THR A 1 92 ? -21.422 4.258 -3.195 1 43.84 92 THR A C 1
ATOM 777 O O . THR A 1 92 ? -21.219 3.064 -3.438 1 43.84 92 THR A O 1
ATOM 780 N N . PHE A 1 93 ? -20.531 5.148 -2.998 1 43.84 93 PHE A N 1
ATOM 781 C CA . PHE A 1 93 ? -19.141 4.727 -3.195 1 43.84 93 PHE A CA 1
ATOM 782 C C . PHE A 1 93 ? -18.672 3.846 -2.043 1 43.84 93 PHE A C 1
ATOM 784 O O . PHE A 1 93 ? -18.016 2.83 -2.258 1 43.84 93 PHE A O 1
ATOM 791 N N . ALA A 1 94 ? -18.969 4.277 -0.865 1 46 94 ALA A N 1
ATOM 792 C CA . ALA A 1 94 ? -18.672 3.395 0.258 1 46 94 ALA A CA 1
ATOM 793 C C . ALA A 1 94 ? -19.359 2.041 0.09 1 46 94 ALA A C 1
ATOM 795 O O . ALA A 1 94 ? -18.75 0.999 0.376 1 46 94 ALA A O 1
ATOM 796 N N . SER A 1 95 ? -20.547 2.162 -0.359 1 48.59 95 SER A N 1
ATOM 797 C CA . SER A 1 95 ? -21.234 0.905 -0.639 1 48.59 95 SER A CA 1
ATOM 798 C C . SER A 1 95 ? -20.5 0.1 -1.707 1 48.59 95 SER A C 1
ATOM 800 O O . SER A 1 95 ? -20.406 -1.125 -1.61 1 48.59 95 SER A O 1
ATOM 802 N N . LEU A 1 96 ? -20.016 0.869 -2.559 1 47.91 96 LEU A N 1
ATOM 803 C CA . LEU A 1 96 ? -19.328 0.175 -3.639 1 47.91 96 LEU A CA 1
ATOM 804 C C . LEU A 1 96 ? -18 -0.406 -3.154 1 47.91 96 LEU A C 1
ATOM 806 O O . LEU A 1 96 ? -17.656 -1.545 -3.48 1 47.91 96 LEU A O 1
ATOM 810 N N . ILE A 1 97 ? -17.375 0.378 -2.436 1 47.44 97 ILE A N 1
ATOM 811 C CA . ILE A 1 97 ? -16.109 -0.121 -1.905 1 47.44 97 ILE A CA 1
ATOM 812 C C . ILE A 1 97 ? -16.359 -1.284 -0.952 1 47.44 97 ILE A C 1
ATOM 814 O O . ILE A 1 97 ? -15.68 -2.309 -1.007 1 47.44 97 ILE A O 1
ATOM 818 N N . ASN A 1 98 ? -17.312 -0.998 -0.051 1 47.88 98 ASN A N 1
ATOM 819 C CA . ASN A 1 98 ? -17.656 -2.082 0.863 1 47.88 98 ASN A CA 1
ATOM 820 C C . ASN A 1 98 ? -18.047 -3.35 0.108 1 47.88 98 ASN A C 1
ATOM 822 O O . ASN A 1 98 ? -17.656 -4.453 0.492 1 47.88 98 ASN A O 1
ATOM 826 N N . ARG A 1 99 ? -18.797 -3.064 -0.87 1 46.78 99 ARG A N 1
ATOM 827 C CA . ARG A 1 99 ? -19.234 -4.211 -1.652 1 46.78 99 ARG A CA 1
ATOM 828 C C . ARG A 1 99 ? -18.078 -4.852 -2.402 1 46.78 99 ARG A C 1
ATOM 830 O O . ARG A 1 99 ? -17.969 -6.078 -2.449 1 46.78 99 ARG A O 1
ATOM 837 N N . THR A 1 100 ? -17.5 -3.994 -2.977 1 47.84 100 THR A N 1
ATOM 838 C CA . THR A 1 100 ? -16.469 -4.504 -3.865 1 47.84 100 THR A CA 1
ATOM 839 C C . THR A 1 100 ? -15.32 -5.121 -3.064 1 47.84 100 THR A C 1
ATOM 841 O O . THR A 1 100 ? -14.766 -6.145 -3.459 1 47.84 100 THR A O 1
ATOM 844 N N . VAL A 1 101 ? -15.07 -4.477 -1.968 1 42.75 101 VAL A N 1
ATOM 845 C CA . VAL A 1 101 ? -13.922 -4.926 -1.192 1 42.75 101 VAL A CA 1
ATOM 846 C C . VAL A 1 101 ? -14.359 -5.961 -0.163 1 42.75 101 VAL A C 1
ATOM 848 O O . VAL A 1 101 ? -13.703 -6.988 0.02 1 42.75 101 VAL A O 1
ATOM 851 N N . TYR A 1 102 ? -15.445 -5.746 0.608 1 46.44 102 TYR A N 1
ATOM 852 C CA . TYR A 1 102 ? -15.828 -6.602 1.726 1 46.44 102 TYR A CA 1
ATOM 853 C C . TYR A 1 102 ? -17.031 -7.469 1.359 1 46.44 102 TYR A C 1
ATOM 855 O O . TYR A 1 102 ? -17.422 -8.352 2.127 1 46.44 102 TYR A O 1
ATOM 863 N N . GLY A 1 103 ? -17.422 -7.461 0.227 1 43.38 103 GLY A N 1
ATOM 864 C CA . GLY A 1 103 ? -18.609 -8.203 -0.167 1 43.38 103 GLY A CA 1
ATOM 865 C C . GLY A 1 103 ? -19.828 -7.852 0.66 1 43.38 103 GLY A C 1
ATOM 866 O O . GLY A 1 103 ? -20.75 -8.656 0.782 1 43.38 103 GLY A O 1
ATOM 867 N N . ILE A 1 104 ? -19.766 -6.938 1.639 1 42.34 104 ILE A N 1
ATOM 868 C CA . ILE A 1 104 ? -20.922 -6.602 2.48 1 42.34 104 ILE A CA 1
ATOM 869 C C . ILE A 1 104 ? -21.891 -5.73 1.696 1 42.34 104 ILE A C 1
ATOM 871 O O . ILE A 1 104 ? -21.5 -4.75 1.064 1 42.34 104 ILE A O 1
ATOM 875 N N . ASP A 1 105 ? -23.016 -6.219 1.304 1 39.34 105 ASP A N 1
ATOM 876 C CA . ASP A 1 105 ? -24.156 -5.488 0.757 1 39.34 105 ASP A CA 1
ATOM 877 C C . ASP A 1 105 ? -24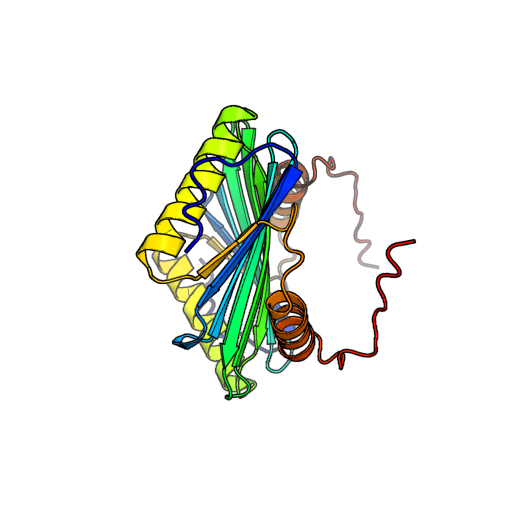.562 -4.324 1.663 1 39.34 105 ASP A C 1
ATOM 879 O O . ASP A 1 105 ? -24.406 -4.402 2.885 1 39.34 105 ASP A O 1
ATOM 883 N N . ASP A 1 106 ? -24.609 -3.041 1.265 1 38.81 106 ASP A N 1
ATOM 884 C CA . ASP A 1 106 ? -25.125 -1.856 1.942 1 38.81 106 ASP A CA 1
ATOM 885 C C . ASP A 1 106 ? -26.406 -2.18 2.713 1 38.81 106 ASP A C 1
ATOM 887 O O . ASP A 1 106 ? -27.469 -2.342 2.117 1 38.81 106 ASP A O 1
ATOM 891 N N . GLU A 1 107 ? -26.719 -3.033 3.629 1 35.5 107 GLU A N 1
ATOM 892 C CA . GLU A 1 107 ? -27.922 -2.641 4.371 1 35.5 107 GLU A CA 1
ATOM 893 C C . GLU A 1 107 ? -27.844 -1.183 4.812 1 35.5 107 GLU A C 1
ATOM 895 O O . GLU A 1 107 ? -26.75 -0.625 4.938 1 35.5 107 GLU A O 1
ATOM 900 N N . GLU A 1 108 ? -28.984 -0.471 5.164 1 35.88 108 GLU A N 1
ATOM 901 C CA . GLU A 1 108 ? -29.391 0.859 5.605 1 35.88 108 GLU A CA 1
ATOM 902 C C . GLU A 1 108 ? -28.484 1.371 6.719 1 35.88 108 GLU A C 1
ATOM 904 O O . GLU A 1 108 ? -28.578 0.913 7.859 1 35.88 108 GLU A O 1
ATOM 909 N N . VAL A 1 109 ? -27.328 1.489 6.742 1 32.34 109 VAL A N 1
ATOM 910 C CA . VAL A 1 109 ? -26.828 2.236 7.895 1 32.34 109 VAL A CA 1
ATOM 911 C C . VAL A 1 109 ? -27.484 3.619 7.93 1 32.34 109 VAL A C 1
ATOM 913 O O . VAL A 1 109 ? -27.234 4.449 7.051 1 32.34 109 VAL A O 1
ATOM 916 N N . GLU A 1 110 ? -28.672 3.721 8.422 1 29.91 110 GLU A N 1
ATOM 917 C CA . GLU A 1 110 ? -29.312 4.938 8.898 1 29.91 110 GLU A CA 1
ATOM 918 C C . GLU A 1 110 ? -28.391 5.73 9.82 1 29.91 110 GLU A C 1
ATOM 920 O O . GLU A 1 110 ? -28.016 5.25 10.883 1 29.91 110 GLU A O 1
ATOM 925 N N . ILE A 1 111 ? -27.438 6.387 9.438 1 29.08 111 ILE A N 1
ATOM 926 C CA . ILE A 1 111 ? -26.938 7.434 10.328 1 29.08 111 ILE A CA 1
ATOM 927 C C . ILE A 1 111 ? -28.078 8.383 10.703 1 29.08 111 ILE A C 1
ATOM 929 O O . ILE A 1 111 ? -28.641 9.047 9.836 1 29.08 111 ILE A O 1
ATOM 933 N N . GLU A 1 112 ? -28.859 7.879 11.633 1 26.53 112 GLU A N 1
ATOM 934 C CA . GLU A 1 112 ? -29.734 8.812 12.344 1 26.53 112 GLU A CA 1
ATOM 935 C C . GLU A 1 112 ? -28.938 9.984 12.914 1 26.53 112 GLU A C 1
ATOM 937 O O . GLU A 1 112 ? -28.031 9.781 13.734 1 26.53 112 GLU A O 1
ATOM 942 N N . LEU A 1 113 ? -28.766 10.969 12.141 1 24.38 113 LEU A N 1
ATOM 943 C CA . LEU A 1 113 ? -28.609 12.328 12.641 1 24.38 113 LEU A CA 1
ATOM 944 C C . LEU A 1 113 ? -29.75 12.688 13.586 1 24.38 113 LEU A C 1
ATOM 946 O O . LEU A 1 113 ? -30.906 12.773 13.164 1 24.38 113 LEU A O 1
ATOM 950 N N . ASN A 1 114 ? -29.75 11.992 14.789 1 23.73 114 ASN A N 1
ATOM 951 C CA . ASN A 1 114 ? -30.469 12.781 15.781 1 23.73 114 ASN A CA 1
ATOM 952 C C . ASN A 1 114 ? -29.75 14.086 16.094 1 23.73 114 ASN A C 1
ATOM 954 O O . ASN A 1 114 ? -28.516 14.148 16.062 1 23.73 114 ASN A O 1
ATOM 958 N N . MET B 1 1 ? 22.969 -16.328 -1.593 1 39.81 1 MET B N 1
ATOM 959 C CA . MET B 1 1 ? 21.734 -15.68 -2.02 1 39.81 1 MET B CA 1
ATOM 960 C C . MET B 1 1 ? 20.75 -16.703 -2.584 1 39.81 1 MET B C 1
ATOM 962 O O . MET B 1 1 ? 21.062 -17.406 -3.539 1 39.81 1 MET B O 1
ATOM 966 N N . GLU B 1 2 ? 20.141 -17.281 -1.684 1 48.94 2 GLU B N 1
ATOM 967 C CA . GLU B 1 2 ? 19.406 -18.438 -2.203 1 48.94 2 GLU B CA 1
ATOM 968 C C . GLU B 1 2 ? 18.375 -18.016 -3.242 1 48.94 2 GLU B C 1
ATOM 970 O O . GLU B 1 2 ? 17.578 -17.109 -2.994 1 48.94 2 GLU B O 1
ATOM 975 N N . GLN B 1 3 ? 18.75 -18.016 -4.512 1 56.62 3 GLN B N 1
ATOM 976 C CA . GLN B 1 3 ? 17.891 -17.719 -5.656 1 56.62 3 GLN B CA 1
ATOM 977 C C . GLN B 1 3 ? 16.578 -18.5 -5.57 1 56.62 3 GLN B C 1
ATOM 979 O O . GLN B 1 3 ? 16.594 -19.734 -5.5 1 56.62 3 GLN B O 1
ATOM 984 N N . ILE B 1 4 ? 15.617 -17.859 -4.926 1 62.16 4 ILE B N 1
ATOM 985 C CA . ILE B 1 4 ? 14.344 -18.562 -4.91 1 62.16 4 ILE B CA 1
ATOM 986 C C . ILE B 1 4 ? 13.875 -18.812 -6.344 1 62.16 4 ILE B C 1
ATOM 988 O O . ILE B 1 4 ? 13.594 -17.859 -7.082 1 62.16 4 ILE B O 1
ATOM 992 N N . GLU B 1 5 ? 14.141 -19.984 -6.848 1 67.5 5 GLU B N 1
ATOM 993 C CA . GLU B 1 5 ? 13.766 -20.359 -8.211 1 67.5 5 GLU B CA 1
ATOM 994 C C . GLU B 1 5 ? 12.266 -20.641 -8.312 1 67.5 5 GLU B C 1
ATOM 996 O O . GLU B 1 5 ? 11.68 -20.484 -9.383 1 67.5 5 GLU B O 1
ATOM 1001 N N . LYS B 1 6 ? 11.75 -21.047 -7.129 1 80.19 6 LYS B N 1
ATOM 1002 C CA . LYS B 1 6 ? 10.328 -21.375 -7.203 1 80.19 6 LYS B CA 1
ATOM 1003 C C . LYS B 1 6 ? 9.625 -21.062 -5.883 1 80.19 6 LYS B C 1
ATOM 1005 O O . LYS B 1 6 ? 10.234 -21.156 -4.812 1 80.19 6 LYS B O 1
ATOM 1010 N N . ILE B 1 7 ? 8.43 -20.531 -6.008 1 88.19 7 ILE B N 1
ATOM 1011 C CA . ILE B 1 7 ? 7.586 -20.359 -4.828 1 88.19 7 ILE B CA 1
ATOM 1012 C C . ILE B 1 7 ? 6.379 -21.297 -4.91 1 88.19 7 ILE B C 1
ATOM 1014 O O . ILE B 1 7 ? 5.918 -21.625 -6.004 1 88.19 7 ILE B O 1
ATOM 1018 N N . GLU B 1 8 ? 6.039 -21.844 -3.779 1 89.56 8 GLU B N 1
ATOM 1019 C CA . GLU B 1 8 ? 4.879 -22.719 -3.68 1 89.56 8 GLU B CA 1
ATOM 1020 C C . GLU B 1 8 ? 3.805 -22.109 -2.779 1 89.56 8 GLU B C 1
ATOM 1022 O O . GLU B 1 8 ? 4.082 -21.203 -1.993 1 89.56 8 GLU B O 1
ATOM 1027 N N . GLN B 1 9 ? 2.609 -22.688 -2.934 1 91.19 9 GLN B N 1
ATOM 1028 C CA . GLN B 1 9 ? 1.508 -22.25 -2.08 1 91.19 9 GLN B CA 1
ATOM 1029 C C . GLN B 1 9 ? 1.88 -22.375 -0.604 1 91.19 9 GLN B C 1
ATOM 1031 O O . GLN B 1 9 ? 2.477 -23.359 -0.185 1 91.19 9 GLN B O 1
ATOM 1036 N N . GLY B 1 10 ? 1.598 -21.312 0.142 1 89.5 10 GLY B N 1
ATOM 1037 C CA . GLY B 1 10 ? 1.847 -21.359 1.574 1 89.5 10 GLY B CA 1
ATOM 1038 C C . GLY B 1 10 ? 3.217 -20.828 1.955 1 89.5 10 GLY B C 1
ATOM 1039 O O . GLY B 1 10 ? 3.49 -20.578 3.133 1 89.5 10 GLY B O 1
ATOM 1040 N N . ASP B 1 11 ? 4.098 -20.688 0.995 1 88.25 11 ASP B N 1
ATOM 1041 C CA . ASP B 1 11 ? 5.434 -20.156 1.284 1 88.25 11 ASP B CA 1
ATOM 1042 C C . ASP B 1 11 ? 5.367 -18.719 1.752 1 88.25 11 ASP B C 1
ATOM 1044 O O . ASP B 1 11 ? 4.594 -17.922 1.215 1 88.25 11 ASP B O 1
ATOM 1048 N N . LYS B 1 12 ? 6.078 -18.438 2.834 1 89 12 LYS B N 1
ATOM 1049 C CA . LYS B 1 12 ? 6.312 -17.062 3.273 1 89 12 LYS B CA 1
ATOM 1050 C C . LYS B 1 12 ? 7.734 -16.625 2.939 1 89 12 LYS B C 1
ATOM 1052 O O . LYS B 1 12 ? 8.703 -17.281 3.318 1 89 12 LYS B O 1
ATOM 1057 N N . VAL B 1 13 ? 7.82 -15.5 2.219 1 91.5 13 VAL B N 1
ATOM 1058 C CA . VAL B 1 13 ? 9.117 -15 1.776 1 91.5 13 VAL B CA 1
ATOM 1059 C C . VAL B 1 13 ? 9.367 -13.617 2.371 1 91.5 13 VAL B C 1
ATOM 1061 O O . VAL B 1 13 ? 8.5 -12.742 2.312 1 91.5 13 VAL B O 1
ATOM 1064 N N . TYR B 1 14 ? 10.477 -13.484 2.93 1 89.25 14 TYR B N 1
ATOM 1065 C CA . TYR B 1 14 ? 10.914 -12.203 3.465 1 89.25 14 TYR B CA 1
ATOM 1066 C C . TYR B 1 14 ? 12.023 -11.609 2.605 1 89.25 14 TYR B C 1
ATOM 1068 O O . TYR B 1 14 ? 12.93 -12.32 2.162 1 89.25 14 TYR B O 1
ATOM 1076 N N . MET B 1 15 ? 11.961 -10.273 2.348 1 92 15 MET B N 1
ATOM 1077 C CA . MET B 1 15 ? 12.953 -9.531 1.573 1 92 15 MET B CA 1
ATOM 1078 C C . MET B 1 15 ? 13.406 -8.281 2.324 1 92 15 MET B C 1
ATOM 1080 O O . MET B 1 15 ? 12.586 -7.438 2.689 1 92 15 MET B O 1
ATOM 1084 N N . VAL B 1 16 ? 14.719 -8.156 2.445 1 89.75 16 VAL B N 1
ATOM 1085 C CA . VAL B 1 16 ? 15.219 -7.055 3.27 1 89.75 16 VAL B CA 1
ATOM 1086 C C . VAL B 1 16 ? 16.328 -6.309 2.527 1 89.75 16 VAL B C 1
ATOM 1088 O O . VAL B 1 16 ? 17.203 -6.93 1.93 1 89.75 16 VAL B O 1
ATOM 1091 N N . HIS B 1 17 ? 16.172 -4.98 2.463 1 93.81 17 HIS B N 1
ATOM 1092 C CA . HIS B 1 17 ? 17.234 -4.098 2.014 1 93.81 17 HIS B CA 1
ATOM 1093 C C . HIS B 1 17 ? 17.812 -3.297 3.176 1 93.81 17 HIS B C 1
ATOM 1095 O O . HIS B 1 17 ? 17.312 -2.219 3.5 1 93.81 17 HIS B O 1
ATOM 1101 N N . GLU B 1 18 ? 18.891 -3.766 3.668 1 84.69 18 GLU B N 1
ATOM 1102 C CA . GLU B 1 18 ? 19.438 -3.219 4.906 1 84.69 18 GLU B CA 1
ATOM 1103 C C . GLU B 1 18 ? 19.875 -1.77 4.719 1 84.69 18 GLU B C 1
ATOM 1105 O O . GLU B 1 18 ? 19.547 -0.905 5.531 1 84.69 18 GLU B O 1
ATOM 1110 N N . ALA B 1 19 ? 20.562 -1.496 3.711 1 89.38 19 ALA B N 1
ATOM 1111 C CA . ALA B 1 19 ? 21.141 -0.172 3.49 1 89.38 19 ALA B CA 1
ATOM 1112 C C . ALA B 1 19 ? 20.047 0.881 3.332 1 89.38 19 ALA B C 1
ATOM 1114 O O . ALA B 1 19 ? 20.219 2.025 3.758 1 89.38 19 ALA B O 1
ATOM 1115 N N . LYS B 1 20 ? 18.953 0.525 2.764 1 91.19 20 LYS B N 1
ATOM 1116 C CA . LYS B 1 20 ? 17.859 1.466 2.518 1 91.19 20 LYS B CA 1
ATOM 1117 C C . LYS B 1 20 ? 16.812 1.391 3.621 1 91.19 20 LYS B C 1
ATOM 1119 O O . LYS B 1 20 ? 15.852 2.162 3.625 1 91.19 20 LYS B O 1
ATOM 1124 N N . HIS B 1 21 ? 17 0.398 4.492 1 91.38 21 HIS B N 1
ATOM 1125 C CA . HIS B 1 21 ? 16.109 0.218 5.633 1 91.38 21 HIS B CA 1
ATOM 1126 C C . HIS B 1 21 ? 14.68 -0.065 5.176 1 91.38 21 HIS B C 1
ATOM 1128 O O . HIS B 1 21 ? 13.727 0.551 5.668 1 91.38 21 HIS B O 1
ATOM 1134 N N . LYS B 1 22 ? 14.602 -0.966 4.223 1 93.06 22 LYS B N 1
ATOM 1135 C CA . LYS B 1 22 ? 13.305 -1.363 3.68 1 93.06 22 LYS B CA 1
ATOM 1136 C C . LYS B 1 22 ? 13.07 -2.861 3.857 1 93.06 22 LYS B C 1
ATOM 1138 O O . LYS B 1 22 ? 14.023 -3.639 3.936 1 93.06 22 LYS B O 1
ATOM 1143 N N . PHE B 1 23 ? 11.82 -3.213 3.826 1 90.62 23 PHE B N 1
ATOM 1144 C CA . PHE B 1 23 ? 11.5 -4.633 3.873 1 90.62 23 PHE B CA 1
ATOM 1145 C C . PHE B 1 23 ? 10.211 -4.922 3.109 1 90.62 23 PHE B C 1
ATOM 1147 O O . PHE B 1 23 ? 9.406 -4.02 2.883 1 90.62 23 PHE B O 1
ATOM 1154 N N . TRP B 1 24 ? 10.133 -6.223 2.795 1 94.94 24 TRP B N 1
ATOM 1155 C CA . TRP B 1 24 ? 8.938 -6.793 2.189 1 94.94 24 TRP B CA 1
ATOM 1156 C C . TRP B 1 24 ? 8.672 -8.195 2.721 1 94.94 24 TRP B C 1
ATOM 1158 O O . TRP B 1 24 ? 9.609 -8.938 3.033 1 94.94 24 TRP B O 1
ATOM 1168 N N . GLU B 1 25 ? 7.418 -8.43 2.826 1 91.81 25 GLU B N 1
ATOM 1169 C CA . GLU B 1 25 ? 6.926 -9.773 3.109 1 91.81 25 GLU B CA 1
ATOM 1170 C C . GLU B 1 25 ? 5.793 -10.156 2.162 1 91.81 25 GLU B C 1
ATOM 1172 O O . GLU B 1 25 ? 4.902 -9.344 1.887 1 91.81 25 GLU B O 1
ATOM 1177 N N . ILE B 1 26 ? 5.891 -11.445 1.694 1 95.12 26 ILE B N 1
ATOM 1178 C CA . ILE B 1 26 ? 4.801 -11.906 0.839 1 95.12 26 ILE B CA 1
ATOM 1179 C C . ILE B 1 26 ? 4.477 -13.359 1.164 1 95.12 26 ILE B C 1
ATOM 1181 O O . ILE B 1 26 ? 5.375 -14.172 1.406 1 95.12 26 ILE B O 1
ATOM 1185 N N . ARG B 1 27 ? 3.184 -13.602 1.204 1 92.56 27 ARG B N 1
ATOM 1186 C CA . ARG B 1 27 ? 2.662 -14.953 1.405 1 92.56 27 ARG B CA 1
ATOM 1187 C C . ARG B 1 27 ? 1.526 -15.25 0.434 1 92.56 27 ARG B C 1
ATOM 1189 O O . ARG B 1 27 ? 0.604 -14.445 0.282 1 92.56 27 ARG B O 1
ATOM 1196 N N . ASN B 1 28 ? 1.695 -16.391 -0.178 1 94.06 28 ASN B N 1
ATOM 1197 C CA . ASN B 1 28 ? 0.665 -16.797 -1.13 1 94.06 28 ASN B CA 1
ATOM 1198 C C . ASN B 1 28 ? -0.283 -17.828 -0.528 1 94.06 28 ASN B C 1
ATOM 1200 O O . ASN B 1 28 ? 0.157 -18.859 -0.029 1 94.06 28 ASN B O 1
ATOM 1204 N N . LEU B 1 29 ? -1.584 -17.578 -0.522 1 93.25 29 LEU B N 1
ATOM 1205 C CA . LEU B 1 29 ? -2.633 -18.516 -0.136 1 93.25 29 LEU B CA 1
ATOM 1206 C C . LEU B 1 29 ? -3.744 -18.547 -1.182 1 93.25 29 LEU B C 1
ATOM 1208 O O . LEU B 1 29 ? -4.504 -17.578 -1.318 1 93.25 29 LEU B O 1
ATOM 1212 N N . ASP B 1 30 ? -3.795 -19.656 -1.915 1 95.5 30 ASP B N 1
ATOM 1213 C CA . ASP B 1 30 ? -4.738 -19.797 -3.02 1 95.5 30 ASP B CA 1
ATOM 1214 C C . ASP B 1 30 ? -4.523 -18.703 -4.062 1 95.5 30 ASP B C 1
ATOM 1216 O O . ASP B 1 30 ? -3.428 -18.562 -4.613 1 95.5 30 ASP B O 1
ATOM 1220 N N . LYS B 1 31 ? -5.578 -17.969 -4.355 1 95.75 31 LYS B N 1
ATOM 1221 C CA . LYS B 1 31 ? -5.477 -16.953 -5.395 1 95.75 31 LYS B CA 1
ATOM 1222 C C . LYS B 1 31 ? -5.113 -15.594 -4.793 1 95.75 31 LYS B C 1
ATOM 1224 O O . LYS B 1 31 ? -5.297 -14.562 -5.434 1 95.75 31 LYS B O 1
ATOM 1229 N N . ILE B 1 32 ? -4.598 -15.609 -3.566 1 94.06 32 ILE B N 1
ATOM 1230 C CA . ILE B 1 32 ? -4.402 -14.352 -2.857 1 94.06 32 ILE B CA 1
ATOM 1231 C C . ILE B 1 32 ? -2.936 -14.211 -2.451 1 94.06 32 ILE B C 1
ATOM 1233 O O . ILE B 1 32 ? -2.342 -15.148 -1.913 1 94.06 32 ILE B O 1
ATOM 1237 N N . ASN B 1 33 ? -2.334 -13.039 -2.803 1 96.56 33 ASN B N 1
ATOM 1238 C CA . ASN B 1 33 ? -1.053 -12.648 -2.223 1 96.56 33 ASN B CA 1
ATOM 1239 C C . ASN B 1 33 ? -1.23 -11.664 -1.076 1 96.56 33 ASN B C 1
ATOM 1241 O O . ASN B 1 33 ? -1.775 -10.57 -1.268 1 96.56 33 ASN B O 1
ATOM 1245 N N . PHE B 1 34 ? -0.817 -12.07 0.044 1 94.12 34 PHE B N 1
ATOM 1246 C CA . PHE B 1 34 ? -0.743 -11.172 1.191 1 94.12 34 PHE B CA 1
ATOM 1247 C C . PHE B 1 34 ? 0.623 -10.5 1.267 1 94.12 34 PHE B C 1
ATOM 1249 O O . PHE B 1 34 ? 1.655 -11.172 1.182 1 94.12 34 PHE B O 1
ATOM 1256 N N . ILE B 1 35 ? 0.587 -9.156 1.464 1 96.62 35 ILE B N 1
ATOM 1257 C CA . ILE B 1 35 ? 1.829 -8.398 1.337 1 96.62 35 ILE B CA 1
ATOM 1258 C C . ILE B 1 35 ? 1.963 -7.426 2.506 1 96.62 35 ILE B C 1
ATOM 1260 O O . ILE B 1 35 ? 0.983 -6.797 2.912 1 96.62 35 ILE B O 1
ATOM 1264 N N . ARG B 1 36 ? 3.117 -7.312 3.023 1 92.06 36 ARG B N 1
ATOM 1265 C CA . ARG B 1 36 ? 3.508 -6.293 3.99 1 92.06 36 ARG B CA 1
ATOM 1266 C C . ARG B 1 36 ? 4.855 -5.684 3.627 1 92.06 36 ARG B C 1
ATOM 1268 O O . ARG B 1 36 ? 5.777 -6.395 3.217 1 92.06 36 ARG B O 1
ATOM 1275 N N . TYR B 1 37 ? 4.953 -4.387 3.785 1 95.81 37 TYR B N 1
ATOM 1276 C CA . TYR B 1 37 ? 6.223 -3.734 3.49 1 95.81 37 TYR B CA 1
ATOM 1277 C C . TYR B 1 37 ? 6.352 -2.42 4.25 1 95.81 37 TYR B C 1
ATOM 1279 O O . TYR B 1 37 ? 5.367 -1.904 4.785 1 95.81 37 TYR B O 1
ATOM 1287 N N . GLY B 1 38 ? 7.578 -1.975 4.199 1 92.12 38 GLY B N 1
ATOM 1288 C CA . GLY B 1 38 ? 7.789 -0.717 4.902 1 92.12 38 GLY B CA 1
ATOM 1289 C C . GLY B 1 38 ? 9.234 -0.249 4.867 1 92.12 38 GLY B C 1
ATOM 1290 O O . GLY B 1 38 ? 10.062 -0.829 4.164 1 92.12 38 GLY B O 1
ATOM 1291 N N . LYS B 1 39 ? 9.312 0.983 5.48 1 92.94 39 LYS B N 1
ATOM 1292 C CA . LYS B 1 39 ? 10.602 1.654 5.602 1 92.94 39 LYS B CA 1
ATOM 1293 C C . LYS B 1 39 ? 10.773 2.281 6.98 1 92.94 39 LYS B C 1
ATOM 1295 O O . LYS B 1 39 ? 9.797 2.74 7.582 1 92.94 39 LYS B O 1
ATOM 1300 N N . TRP B 1 40 ? 12.023 2.166 7.496 1 81.69 40 TRP B N 1
ATOM 1301 C CA . TRP B 1 40 ? 12.305 2.838 8.758 1 81.69 40 TRP B CA 1
ATOM 1302 C C . TRP B 1 40 ? 13.531 3.732 8.633 1 81.69 40 TRP B C 1
ATOM 1304 O O . TRP B 1 40 ? 14.398 3.498 7.789 1 81.69 40 TRP B O 1
ATOM 1314 N N . HIS B 1 41 ? 13.32 4.93 9.109 1 77.88 41 HIS B N 1
ATOM 1315 C CA . HIS B 1 41 ? 14.453 5.848 9.172 1 77.88 41 HIS B CA 1
ATOM 1316 C C . HIS B 1 41 ? 14.766 6.223 10.617 1 77.88 41 HIS B C 1
ATOM 1318 O O . HIS B 1 41 ? 13.898 6.16 11.484 1 77.88 41 HIS B O 1
ATOM 1324 N N . LYS B 1 42 ? 16.031 6.523 10.844 1 67.75 42 LYS B N 1
ATOM 1325 C CA . LYS B 1 42 ? 16.438 7.043 12.148 1 67.75 42 LYS B CA 1
ATOM 1326 C C . LYS B 1 42 ? 15.68 8.328 12.492 1 67.75 42 LYS B C 1
ATOM 1328 O O . LYS B 1 42 ? 15.367 8.578 13.656 1 67.75 42 LYS B O 1
ATOM 1333 N N . SER B 1 43 ? 15.406 9.148 11.477 1 64.38 43 SER B N 1
ATOM 1334 C CA . SER B 1 43 ? 14.797 10.461 11.641 1 64.38 43 SER B CA 1
ATOM 1335 C C . SER B 1 43 ? 13.297 10.359 11.852 1 64.38 43 SER B C 1
ATOM 1337 O O . SER B 1 43 ? 12.586 11.367 11.844 1 64.38 43 SER B O 1
ATOM 1339 N N . GLU B 1 44 ? 12.742 9.367 12.531 1 68.94 44 GLU B N 1
ATOM 1340 C CA . GLU B 1 44 ? 11.383 9.188 13.031 1 68.94 44 GLU B CA 1
ATOM 1341 C C . GLU B 1 44 ? 10.398 9.016 11.875 1 68.94 44 GLU B C 1
ATOM 1343 O O . GLU B 1 44 ? 9.188 8.922 12.102 1 68.94 44 GLU B O 1
ATOM 1348 N N . GLU B 1 45 ? 10.938 9.148 10.609 1 80.19 45 GLU B N 1
ATOM 1349 C CA . GLU B 1 45 ? 9.969 8.836 9.562 1 80.19 45 GLU B CA 1
ATOM 1350 C C . GLU B 1 45 ? 9.93 7.34 9.273 1 80.19 45 GLU B C 1
ATOM 1352 O O . GLU B 1 45 ? 10.977 6.691 9.195 1 80.19 45 GLU B O 1
ATOM 1357 N N . SER B 1 46 ? 8.828 6.758 9.336 1 89.06 46 SER B N 1
ATOM 1358 C CA . SER B 1 46 ? 8.648 5.332 9.086 1 89.06 46 SER B CA 1
ATOM 1359 C C . SER B 1 46 ? 7.34 5.059 8.352 1 89.06 46 SER B C 1
ATOM 1361 O O . SER B 1 46 ? 6.445 5.906 8.328 1 89.06 46 SER B O 1
ATOM 1363 N N . LYS B 1 47 ? 7.375 3.996 7.637 1 93.19 47 LYS B N 1
ATOM 1364 C CA . LYS B 1 47 ? 6.188 3.553 6.914 1 93.19 47 LYS B CA 1
ATOM 1365 C C . LYS B 1 47 ? 5.957 2.055 7.098 1 93.19 47 LYS B C 1
ATOM 1367 O O . LYS B 1 47 ? 6.906 1.27 7.078 1 93.19 47 LYS B O 1
ATOM 1372 N N . ILE B 1 48 ? 4.73 1.7 7.301 1 91.25 48 ILE B N 1
ATOM 1373 C CA . ILE B 1 48 ? 4.332 0.297 7.266 1 91.25 48 ILE B CA 1
ATOM 1374 C C . ILE B 1 48 ? 2.998 0.157 6.535 1 91.25 48 ILE B C 1
ATOM 1376 O O . ILE B 1 48 ? 2.049 0.89 6.82 1 91.25 48 ILE B O 1
ATOM 1380 N N . MET B 1 49 ? 2.965 -0.758 5.586 1 93.81 49 MET B N 1
ATOM 1381 C CA . MET B 1 49 ? 1.776 -1.041 4.785 1 93.81 49 MET B CA 1
ATOM 1382 C C . MET B 1 49 ? 1.515 -2.541 4.711 1 93.81 49 MET B C 1
ATOM 1384 O O . MET B 1 49 ? 2.453 -3.34 4.703 1 93.81 49 MET B O 1
ATOM 1388 N N . GLU B 1 50 ? 0.248 -2.852 4.637 1 92.94 50 GLU B N 1
ATOM 1389 C CA . GLU B 1 50 ? -0.088 -4.262 4.449 1 92.94 50 GLU B CA 1
ATOM 1390 C C . GLU B 1 50 ? -1.411 -4.418 3.705 1 92.94 50 GLU B C 1
ATOM 1392 O O . GLU B 1 50 ? -2.232 -3.5 3.688 1 92.94 50 GLU B O 1
ATOM 1397 N N . GLY B 1 51 ? -1.534 -5.598 3.107 1 92.88 51 GLY B N 1
ATOM 1398 C CA . GLY B 1 51 ? -2.771 -5.871 2.395 1 92.88 51 GLY B CA 1
ATOM 1399 C C . GLY B 1 51 ? -2.699 -7.117 1.531 1 92.88 51 GLY B C 1
ATOM 1400 O O . GLY B 1 51 ? -1.912 -8.023 1.808 1 92.88 51 GLY B O 1
ATOM 1401 N N . GLN B 1 52 ? -3.688 -7.086 0.585 1 91.88 52 GLN B N 1
ATOM 1402 C CA . GLN B 1 52 ? -3.775 -8.297 -0.225 1 91.88 52 GLN B CA 1
ATOM 1403 C C . GLN B 1 52 ? -4.09 -7.961 -1.681 1 91.88 52 GLN B C 1
ATOM 1405 O O . GLN B 1 52 ? -4.668 -6.91 -1.971 1 91.88 52 GLN B O 1
ATOM 1410 N N . ARG B 1 53 ? -3.631 -8.836 -2.506 1 95.06 53 ARG B N 1
ATOM 1411 C CA . ARG B 1 53 ? -3.967 -8.812 -3.926 1 95.06 53 ARG B CA 1
ATOM 1412 C C . ARG B 1 53 ? -4.602 -10.133 -4.355 1 95.06 53 ARG B C 1
ATOM 1414 O O . ARG B 1 53 ? -4.066 -11.211 -4.07 1 95.06 53 ARG B O 1
ATOM 1421 N N . ASN B 1 54 ? -5.762 -9.984 -5 1 92.25 54 ASN B N 1
ATOM 1422 C CA . ASN B 1 54 ? -6.477 -11.133 -5.539 1 92.25 54 ASN B CA 1
ATOM 1423 C C . ASN B 1 54 ? -6.238 -11.289 -7.039 1 92.25 54 ASN B C 1
ATOM 1425 O O . ASN B 1 54 ? -6.227 -10.297 -7.773 1 92.25 54 ASN B O 1
ATOM 1429 N N . TYR B 1 55 ? -6.117 -12.547 -7.43 1 94.31 55 TYR B N 1
ATOM 1430 C CA . TYR B 1 55 ? -5.852 -12.82 -8.836 1 94.31 55 TYR B CA 1
ATOM 1431 C C . TYR B 1 55 ? -6.887 -13.781 -9.406 1 94.31 55 TYR B C 1
ATOM 1433 O O . TYR B 1 55 ? -7.75 -14.273 -8.68 1 94.31 55 TYR B O 1
ATOM 1441 N N . PHE B 1 56 ? -6.801 -13.984 -10.695 1 93.19 56 PHE B N 1
ATOM 1442 C CA . PHE B 1 56 ? -7.809 -14.797 -11.367 1 93.19 56 PHE B CA 1
ATOM 1443 C C . PHE B 1 56 ? -7.559 -16.281 -11.117 1 93.19 56 PHE B C 1
ATOM 1445 O O . PHE B 1 56 ? -8.477 -17.094 -11.234 1 93.19 56 PHE B O 1
ATOM 1452 N N . SER B 1 57 ? -6.285 -16.688 -10.734 1 95.31 57 SER B N 1
ATOM 1453 C CA . SER B 1 57 ? -5.953 -18.078 -10.469 1 95.31 57 SER B CA 1
ATOM 1454 C C . SER B 1 57 ? -4.797 -18.188 -9.477 1 95.31 57 SER B C 1
ATOM 1456 O O . SER B 1 57 ? -4.074 -17.219 -9.242 1 95.31 57 SER B O 1
ATOM 1458 N N . VAL B 1 58 ? -4.66 -19.453 -9.023 1 95.31 58 VAL B N 1
ATOM 1459 C CA . VAL B 1 58 ? -3.559 -19.75 -8.117 1 95.31 58 VAL B CA 1
ATOM 1460 C C . VAL B 1 58 ? -2.227 -19.562 -8.836 1 95.31 58 VAL B C 1
ATOM 1462 O O . VAL B 1 58 ? -1.299 -18.953 -8.281 1 95.31 58 VAL B O 1
ATOM 1465 N N . ASN B 1 59 ? -2.152 -20.016 -10.07 1 95.62 59 ASN B N 1
ATOM 1466 C CA . ASN B 1 59 ? -0.918 -19.891 -10.836 1 95.62 59 ASN B CA 1
ATOM 1467 C C . ASN B 1 59 ? -0.555 -18.422 -11.07 1 95.62 59 ASN B C 1
ATOM 1469 O O . ASN B 1 59 ? 0.614 -18.047 -10.977 1 95.62 59 ASN B O 1
ATOM 1473 N N . SER B 1 60 ? -1.559 -17.656 -11.305 1 95.12 60 SER B N 1
ATOM 1474 C CA . SER B 1 60 ? -1.311 -16.234 -11.516 1 95.12 60 SER B CA 1
ATOM 1475 C C . SER B 1 60 ? -0.783 -15.57 -10.25 1 95.12 60 SER B C 1
ATOM 1477 O O . SER B 1 60 ? 0.11 -14.727 -10.32 1 95.12 60 SER B O 1
ATOM 1479 N N . ALA B 1 61 ? -1.36 -15.93 -9.164 1 96 61 ALA B N 1
ATOM 1480 C CA . ALA B 1 61 ? -0.909 -15.391 -7.883 1 96 61 ALA B CA 1
ATOM 1481 C C . ALA B 1 61 ? 0.548 -15.758 -7.617 1 96 61 ALA B C 1
ATOM 1483 O O . ALA B 1 61 ? 1.342 -14.906 -7.203 1 96 61 ALA B O 1
ATOM 1484 N N . LEU B 1 62 ? 0.861 -16.938 -7.891 1 96.06 62 LEU B N 1
ATOM 1485 C CA . LEU B 1 62 ? 2.223 -17.422 -7.672 1 96.06 62 LEU B CA 1
ATOM 1486 C C . LEU B 1 62 ? 3.199 -16.719 -8.617 1 96.06 62 LEU B C 1
ATOM 1488 O O . LEU B 1 62 ? 4.293 -16.328 -8.203 1 96.06 62 LEU B O 1
ATOM 1492 N N . ASP B 1 63 ? 2.799 -16.594 -9.859 1 96.12 63 ASP B N 1
ATOM 1493 C CA . ASP B 1 63 ? 3.643 -15.914 -10.844 1 96.12 63 ASP B CA 1
ATOM 1494 C C . ASP B 1 63 ? 3.949 -14.484 -10.422 1 96.12 63 ASP B C 1
ATOM 1496 O O . ASP B 1 63 ? 5.09 -14.031 -10.523 1 96.12 63 ASP B O 1
ATOM 1500 N N . ARG B 1 64 ? 2.971 -13.836 -9.938 1 96.06 64 ARG B N 1
ATOM 1501 C CA . ARG B 1 64 ? 3.139 -12.438 -9.555 1 96.06 64 ARG B CA 1
ATOM 1502 C C . ARG B 1 64 ? 4.004 -12.312 -8.305 1 96.06 64 ARG B C 1
ATOM 1504 O O . ARG B 1 64 ? 4.77 -11.359 -8.164 1 96.06 64 ARG B O 1
ATOM 1511 N N . ALA B 1 65 ? 3.766 -13.242 -7.426 1 96.31 65 ALA B N 1
ATOM 1512 C CA . ALA B 1 65 ? 4.641 -13.266 -6.258 1 96.31 65 ALA B CA 1
ATOM 1513 C C . ALA B 1 65 ? 6.102 -13.445 -6.668 1 96.31 65 ALA B C 1
ATOM 1515 O O . ALA B 1 65 ? 6.98 -12.727 -6.184 1 96.31 65 ALA B O 1
ATOM 1516 N N . LEU B 1 66 ? 6.297 -14.406 -7.512 1 95.88 66 LEU B N 1
ATOM 1517 C CA . LEU B 1 66 ? 7.652 -14.656 -7.988 1 95.88 66 LEU B CA 1
ATOM 1518 C C . LEU B 1 66 ? 8.219 -13.422 -8.68 1 95.88 66 LEU B C 1
ATOM 1520 O O . LEU B 1 66 ? 9.391 -13.078 -8.484 1 95.88 66 LEU B O 1
ATOM 1524 N N . GLU B 1 67 ? 7.41 -12.766 -9.445 1 97.25 67 GLU B N 1
ATOM 1525 C CA . GLU B 1 67 ? 7.832 -11.547 -10.125 1 97.25 67 GLU B CA 1
ATOM 1526 C C . GLU B 1 67 ? 8.289 -10.492 -9.117 1 97.25 67 GLU B C 1
ATOM 1528 O O . GLU B 1 67 ? 9.312 -9.836 -9.328 1 97.25 67 GLU B O 1
ATOM 1533 N N . LEU B 1 68 ? 7.559 -10.352 -8.117 1 97.12 68 LEU B N 1
ATOM 1534 C CA . LEU B 1 68 ? 7.914 -9.383 -7.09 1 97.12 68 LEU B CA 1
ATOM 1535 C C . LEU B 1 68 ? 9.25 -9.742 -6.445 1 97.12 68 LEU B C 1
ATOM 1537 O O . LEU B 1 68 ? 10.094 -8.867 -6.234 1 97.12 68 LEU B O 1
ATOM 1541 N N . ILE B 1 69 ? 9.406 -10.922 -6.176 1 95.69 69 ILE B N 1
ATOM 1542 C CA . ILE B 1 69 ? 10.617 -11.391 -5.512 1 95.69 69 ILE B CA 1
ATOM 1543 C C . ILE B 1 69 ? 11.828 -11.148 -6.406 1 95.69 69 ILE B C 1
ATOM 1545 O O . ILE B 1 69 ? 12.859 -10.656 -5.945 1 95.69 69 ILE B O 1
ATOM 1549 N N . ILE B 1 70 ? 11.703 -11.508 -7.641 1 96.38 70 ILE B N 1
ATOM 1550 C CA . ILE B 1 70 ? 12.789 -11.297 -8.594 1 96.38 70 ILE B CA 1
ATOM 1551 C C . ILE B 1 70 ? 13.109 -9.805 -8.688 1 96.38 70 ILE B C 1
ATOM 1553 O O . ILE B 1 70 ? 14.281 -9.422 -8.688 1 96.38 70 ILE B O 1
ATOM 1557 N N . GLN B 1 71 ? 12.133 -8.984 -8.758 1 97.19 71 GLN B N 1
ATOM 1558 C CA . GLN B 1 71 ? 12.32 -7.539 -8.82 1 97.19 71 GLN B CA 1
ATOM 1559 C C . GLN B 1 71 ? 13.102 -7.035 -7.609 1 97.19 71 GLN B C 1
ATOM 1561 O O . GLN B 1 71 ? 14.023 -6.227 -7.754 1 97.19 71 GLN B O 1
ATOM 1566 N N . LYS B 1 72 ? 12.664 -7.531 -6.527 1 95.94 72 LYS B N 1
ATOM 1567 C CA . LYS B 1 72 ? 13.344 -7.078 -5.316 1 95.94 72 LYS B CA 1
ATOM 1568 C C . LYS B 1 72 ? 14.773 -7.621 -5.25 1 95.94 72 LYS B C 1
ATOM 1570 O O . LYS B 1 72 ? 15.688 -6.926 -4.805 1 95.94 72 LYS B O 1
ATOM 1575 N N . SER B 1 73 ? 14.961 -8.844 -5.652 1 94.5 73 SER B N 1
ATOM 1576 C CA . SER B 1 73 ? 16.297 -9.414 -5.715 1 94.5 73 SER B CA 1
ATOM 1577 C C . SER B 1 73 ? 17.203 -8.586 -6.621 1 94.5 73 SER B C 1
ATOM 1579 O O . SER B 1 73 ? 18.344 -8.266 -6.254 1 94.5 73 SER B O 1
ATOM 1581 N N . ASP B 1 74 ? 16.688 -8.25 -7.734 1 96.25 74 ASP B N 1
ATOM 1582 C CA . ASP B 1 74 ? 17.438 -7.473 -8.711 1 96.25 74 ASP B CA 1
ATOM 1583 C C . ASP B 1 74 ? 17.844 -6.117 -8.133 1 96.25 74 ASP B C 1
ATOM 1585 O O . ASP B 1 74 ? 18.859 -5.543 -8.531 1 96.25 74 ASP B O 1
ATOM 1589 N N . LYS B 1 75 ? 17.125 -5.703 -7.211 1 97.5 75 LYS B N 1
ATOM 1590 C CA . LYS B 1 75 ? 17.375 -4.395 -6.617 1 97.5 75 LYS B CA 1
ATOM 1591 C C . LYS B 1 75 ? 18.297 -4.516 -5.398 1 97.5 75 LYS B C 1
ATOM 1593 O O . LYS B 1 75 ? 18.547 -3.527 -4.707 1 97.5 75 LYS B O 1
ATOM 1598 N N . GLY B 1 76 ? 18.641 -5.656 -5.066 1 95.62 76 GLY B N 1
ATOM 1599 C CA . GLY B 1 76 ? 19.656 -5.824 -4.039 1 95.62 76 GLY B CA 1
ATOM 1600 C C . GLY B 1 76 ? 19.094 -6.305 -2.715 1 95.62 76 GLY B C 1
ATOM 1601 O O . GLY B 1 76 ? 19.797 -6.312 -1.702 1 95.62 76 GLY B O 1
ATOM 1602 N N . TYR B 1 77 ? 17.891 -6.711 -2.746 1 94.25 77 TYR B N 1
ATOM 1603 C CA . TYR B 1 77 ? 17.297 -7.25 -1.524 1 94.25 77 TYR B CA 1
ATOM 1604 C C . TYR B 1 77 ? 17.828 -8.648 -1.234 1 94.25 77 TYR B C 1
ATOM 1606 O O . TYR B 1 77 ? 18.047 -9.445 -2.154 1 94.25 77 TYR B O 1
ATOM 1614 N N . LEU B 1 78 ? 18 -8.898 0.054 1 89.75 78 LEU B N 1
ATOM 1615 C CA . LEU B 1 78 ? 18.219 -10.273 0.501 1 89.75 78 LEU B CA 1
ATOM 1616 C C . LEU B 1 78 ? 16.891 -11.008 0.665 1 89.75 78 LEU B C 1
ATOM 1618 O O . LEU B 1 78 ? 15.945 -10.477 1.243 1 89.75 78 LEU B O 1
ATOM 1622 N N . ILE B 1 79 ? 16.859 -12.242 0.163 1 90.81 79 ILE B N 1
ATOM 1623 C CA . ILE B 1 79 ? 15.625 -13.008 0.13 1 90.81 79 ILE B CA 1
ATOM 1624 C C . ILE B 1 79 ? 15.711 -14.18 1.105 1 90.81 79 ILE B C 1
ATOM 1626 O O . ILE B 1 79 ? 16.688 -14.93 1.094 1 90.81 79 ILE B O 1
ATOM 1630 N N . TYR B 1 80 ? 14.617 -14.242 1.948 1 83.5 80 TYR B N 1
ATOM 1631 C CA . TYR B 1 80 ? 14.508 -15.336 2.906 1 83.5 80 TYR B CA 1
ATOM 1632 C C . TYR B 1 80 ? 13.164 -16.047 2.775 1 83.5 80 TYR B C 1
ATOM 1634 O O . TYR B 1 80 ? 12.125 -15.398 2.656 1 83.5 80 TYR B O 1
ATOM 1642 N N . LYS B 1 81 ? 13.211 -17.344 2.562 1 77.75 81 LYS B N 1
ATOM 1643 C CA . LYS B 1 81 ? 11.977 -18.125 2.541 1 77.75 81 LYS B CA 1
ATOM 1644 C C . LYS B 1 81 ? 11.742 -18.828 3.875 1 77.75 81 LYS B C 1
ATOM 1646 O O . LYS B 1 81 ? 12.648 -19.453 4.414 1 77.75 81 LYS B O 1
ATOM 1651 N N . LYS B 1 82 ? 10.773 -18.375 4.781 1 61.72 82 LYS B N 1
ATOM 1652 C CA . LYS B 1 82 ? 10.508 -19.078 6.043 1 61.72 82 LYS B CA 1
ATOM 1653 C C . LYS B 1 82 ? 10.008 -20.5 5.797 1 61.72 82 LYS B C 1
ATOM 1655 O O . LYS B 1 82 ? 9.656 -21.203 6.738 1 61.72 82 LYS B O 1
ATOM 1660 N N . GLU B 1 83 ? 9.805 -21.094 4.82 1 52.41 83 GLU B N 1
ATOM 1661 C CA . GLU B 1 83 ? 9.586 -22.484 5.176 1 52.41 83 GLU B CA 1
ATOM 1662 C C . GLU B 1 83 ? 10.523 -22.922 6.301 1 52.41 83 GLU B C 1
ATOM 1664 O O . GLU B 1 83 ? 10.07 -23.469 7.309 1 52.41 83 GLU B O 1
ATOM 1669 N N . LYS B 1 84 ? 11.914 -23.359 6.027 1 40.66 84 LYS B N 1
ATOM 1670 C CA . LYS B 1 84 ? 13.094 -23.938 6.68 1 40.66 84 LYS B CA 1
ATOM 1671 C C . LYS B 1 84 ? 13.93 -22.844 7.344 1 40.66 84 LYS B C 1
ATOM 1673 O O . LYS B 1 84 ? 15.109 -23.047 7.621 1 40.66 84 LYS B O 1
ATOM 1678 N N . CYS B 1 85 ? 13.586 -21.625 7.395 1 36.72 85 CYS B N 1
ATOM 1679 C CA . CYS B 1 85 ? 14.68 -20.797 7.883 1 36.72 85 CYS B CA 1
ATOM 1680 C C . CYS B 1 85 ? 15 -21.109 9.336 1 36.72 85 CYS B C 1
ATOM 1682 O O . CYS B 1 85 ? 14.242 -20.734 10.242 1 36.72 85 CYS B O 1
ATOM 1684 N N . LYS B 1 86 ? 15.32 -22.188 9.695 1 35.88 86 LYS B N 1
ATOM 1685 C CA . LYS B 1 86 ? 15.945 -22.484 10.977 1 35.88 86 LYS B CA 1
ATOM 1686 C C . LYS B 1 86 ? 16.984 -21.438 11.344 1 35.88 86 LYS B C 1
ATOM 1688 O O . LYS B 1 86 ? 17.641 -21.531 12.383 1 35.88 86 LYS B O 1
ATOM 1693 N N . GLY B 1 87 ? 17.594 -20.547 10.414 1 35.75 87 GLY B N 1
ATOM 1694 C CA . GLY B 1 87 ? 18.828 -19.891 10.828 1 35.75 87 GLY B CA 1
ATOM 1695 C C . GLY B 1 87 ? 18.594 -18.672 11.695 1 35.75 87 GLY B C 1
ATOM 1696 O O . GLY B 1 87 ? 17.469 -18.156 11.766 1 35.75 87 GLY B O 1
ATOM 1697 N N . PRO B 1 88 ? 19.5 -18.172 12.648 1 36.97 88 PRO B N 1
ATOM 1698 C CA . PRO B 1 88 ? 19.625 -17.078 13.625 1 36.97 88 PRO B CA 1
ATOM 1699 C C . PRO B 1 88 ? 19.219 -15.727 13.047 1 36.97 88 PRO B C 1
ATOM 1701 O O . PRO B 1 88 ? 19.031 -14.766 13.797 1 36.97 88 PRO B O 1
ATOM 1704 N N . VAL B 1 89 ? 19.281 -15.555 11.82 1 36.25 89 VAL B N 1
ATOM 1705 C C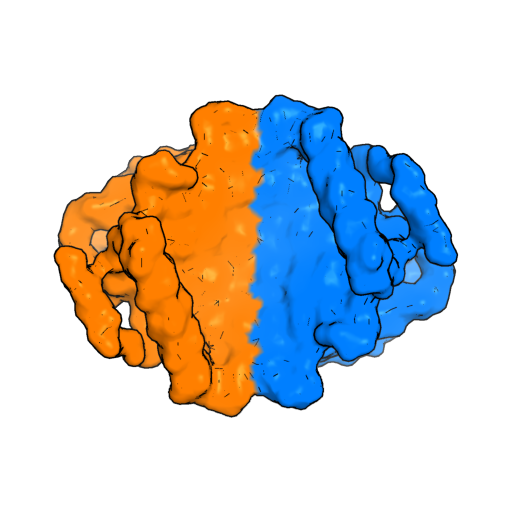A . VAL B 1 89 ? 19.188 -14.203 11.289 1 36.25 89 VAL B CA 1
ATOM 1706 C C . VAL B 1 89 ? 17.766 -13.688 11.422 1 36.25 89 VAL B C 1
ATOM 1708 O O . VAL B 1 89 ? 17.516 -12.484 11.406 1 36.25 89 VAL B O 1
ATOM 1711 N N . PHE B 1 90 ? 16.797 -14.477 11.273 1 39.84 90 PHE B N 1
ATOM 1712 C CA . PHE B 1 90 ? 15.414 -14.023 11.297 1 39.84 90 PHE B CA 1
ATOM 1713 C C . PHE B 1 90 ? 15.062 -13.438 12.664 1 39.84 90 PHE B C 1
ATOM 1715 O O . PHE B 1 90 ? 14.258 -12.516 12.758 1 39.84 90 PHE B O 1
ATOM 1722 N N . ASN B 1 91 ? 15.508 -14.078 13.68 1 43.38 91 ASN B N 1
ATOM 1723 C CA . ASN B 1 91 ? 15.227 -13.523 15.008 1 43.38 91 ASN B CA 1
ATOM 1724 C C . ASN B 1 91 ? 15.633 -12.055 15.102 1 43.38 91 ASN B C 1
ATOM 1726 O O . ASN B 1 91 ? 14.922 -11.25 15.703 1 43.38 91 ASN B O 1
ATOM 1730 N N . THR B 1 92 ? 16.703 -11.844 14.531 1 43.78 92 THR B N 1
ATOM 1731 C CA . THR B 1 92 ? 17.203 -10.484 14.648 1 43.78 92 THR B CA 1
ATOM 1732 C C . THR B 1 92 ? 16.391 -9.523 13.797 1 43.78 92 THR B C 1
ATOM 1734 O O . THR B 1 92 ? 16.078 -8.406 14.219 1 43.78 92 THR B O 1
ATOM 1737 N N . PHE B 1 93 ? 16.062 -10 12.641 1 43.88 93 PHE B N 1
ATOM 1738 C CA . PHE B 1 93 ? 15.359 -9.086 11.742 1 43.88 93 PHE B CA 1
ATOM 1739 C C . PHE B 1 93 ? 13.914 -8.898 12.18 1 43.88 93 PHE B C 1
ATOM 1741 O O . PHE B 1 93 ? 13.398 -7.777 12.164 1 43.88 93 PHE B O 1
ATOM 1748 N N . ALA B 1 94 ? 13.289 -9.992 12.469 1 46 94 ALA B N 1
ATOM 1749 C CA . ALA B 1 94 ? 11.953 -9.836 13.039 1 46 94 ALA B CA 1
ATOM 1750 C C . ALA B 1 94 ? 11.984 -8.961 14.289 1 46 94 ALA B C 1
ATOM 1752 O O . ALA B 1 94 ? 11.102 -8.117 14.484 1 46 94 ALA B O 1
ATOM 1753 N N . SER B 1 95 ? 12.992 -9.211 15.055 1 48.62 95 SER B N 1
ATOM 1754 C CA . SER B 1 95 ? 13.156 -8.344 16.219 1 48.62 95 SER B CA 1
ATOM 1755 C C . SER B 1 95 ? 13.359 -6.891 15.805 1 48.62 95 SER B C 1
ATOM 1757 O O . SER B 1 95 ? 12.828 -5.98 16.438 1 48.62 95 SER B O 1
ATOM 1759 N N . LEU B 1 96 ? 14.039 -6.836 14.75 1 47.59 96 LEU B N 1
ATOM 1760 C CA . LEU B 1 96 ? 14.305 -5.477 14.297 1 47.59 96 LEU B CA 1
ATOM 1761 C C . LEU B 1 96 ? 13.039 -4.836 13.727 1 47.59 96 LEU B C 1
ATOM 1763 O O . LEU B 1 96 ? 12.742 -3.674 14.016 1 47.59 96 LEU B O 1
ATOM 1767 N N . ILE B 1 97 ? 12.398 -5.613 12.984 1 46.78 97 ILE B N 1
ATOM 1768 C CA . ILE B 1 97 ? 11.164 -5.078 12.43 1 46.78 97 ILE B CA 1
ATOM 1769 C C . ILE B 1 97 ? 10.156 -4.824 13.555 1 46.78 97 ILE B C 1
ATOM 1771 O O . ILE B 1 97 ? 9.5 -3.783 13.586 1 46.78 97 ILE B O 1
ATOM 1775 N N . ASN B 1 98 ? 10.047 -5.863 14.383 1 48.41 98 ASN B N 1
ATOM 1776 C CA . ASN B 1 98 ? 9.141 -5.668 15.508 1 48.41 98 ASN B CA 1
ATOM 1777 C C . ASN B 1 98 ? 9.523 -4.438 16.328 1 48.41 98 ASN B C 1
ATOM 1779 O O . ASN B 1 98 ? 8.648 -3.674 16.75 1 48.41 98 ASN B O 1
ATOM 1783 N N . ARG B 1 99 ? 10.789 -4.391 16.484 1 46.72 99 ARG B N 1
ATOM 1784 C CA . ARG B 1 99 ? 11.266 -3.254 17.266 1 46.72 99 ARG B CA 1
ATOM 1785 C C . ARG B 1 99 ? 11.055 -1.944 16.516 1 46.72 99 ARG B C 1
ATOM 1787 O O . ARG B 1 99 ? 10.641 -0.943 17.094 1 46.72 99 ARG B O 1
ATOM 1794 N N . THR B 1 100 ? 11.516 -2.082 15.43 1 47.59 100 THR B N 1
ATOM 1795 C CA . THR B 1 100 ? 11.539 -0.841 14.664 1 47.59 100 THR B CA 1
ATOM 1796 C C . THR B 1 100 ? 10.125 -0.383 14.336 1 47.59 100 THR B C 1
ATOM 1798 O O . THR B 1 100 ? 9.828 0.812 14.375 1 47.59 100 THR B O 1
ATOM 1801 N N . VAL B 1 101 ? 9.305 -1.36 14.07 1 43.31 101 VAL B N 1
ATOM 1802 C CA . VAL B 1 101 ? 7.953 -1.011 13.633 1 43.31 101 VAL B CA 1
ATOM 1803 C C . VAL B 1 101 ? 7.02 -0.949 14.836 1 43.31 101 VAL B C 1
ATOM 1805 O O . VAL B 1 101 ? 6.207 -0.029 14.953 1 43.31 101 VAL B O 1
ATOM 1808 N N . TYR B 1 102 ? 7.016 -1.953 15.773 1 46.94 102 TYR B N 1
ATOM 1809 C CA . TYR B 1 102 ? 6.043 -2.047 16.859 1 46.94 102 TYR B CA 1
ATOM 1810 C C . TYR B 1 102 ? 6.664 -1.618 18.172 1 46.94 102 TYR B C 1
ATOM 1812 O O . TYR B 1 102 ? 5.965 -1.503 19.188 1 46.94 102 TYR B O 1
ATOM 1820 N N . GLY B 1 103 ? 7.758 -1.163 18.188 1 44.12 103 GLY B N 1
ATOM 1821 C CA . GLY B 1 103 ? 8.43 -0.805 19.422 1 44.12 103 GLY B CA 1
ATOM 1822 C C . GLY B 1 103 ? 8.508 -1.951 20.406 1 44.12 103 GLY B C 1
ATOM 1823 O O . GLY B 1 103 ? 8.617 -1.729 21.609 1 44.12 103 GLY B O 1
ATOM 1824 N N . ILE B 1 104 ? 8.016 -3.172 20.125 1 42.69 104 ILE B N 1
ATOM 1825 C CA . ILE B 1 104 ? 8.047 -4.289 21.062 1 42.69 104 ILE B CA 1
ATOM 1826 C C . ILE B 1 104 ? 9.461 -4.871 21.125 1 42.69 104 ILE B C 1
ATOM 1828 O O . ILE B 1 104 ? 10.078 -5.121 20.094 1 42.69 104 ILE B O 1
ATOM 1832 N N . ASP B 1 105 ? 10.164 -4.699 22.172 1 39.5 105 ASP B N 1
ATOM 1833 C CA . ASP B 1 105 ? 11.422 -5.355 22.5 1 39.5 105 ASP B CA 1
ATOM 1834 C C . ASP B 1 105 ? 11.297 -6.875 22.391 1 39.5 105 ASP B C 1
ATOM 1836 O O . ASP B 1 105 ? 10.227 -7.434 22.625 1 39.5 105 ASP B O 1
ATOM 1840 N N . ASP B 1 106 ? 12.094 -7.625 21.641 1 38.62 106 ASP B N 1
ATOM 1841 C CA . ASP B 1 106 ? 12.234 -9.078 21.547 1 38.62 106 ASP B CA 1
ATOM 1842 C C . ASP B 1 106 ? 12.109 -9.719 22.922 1 38.62 106 ASP B C 1
ATOM 1844 O O . ASP B 1 106 ? 13.055 -9.711 23.719 1 38.62 106 ASP B O 1
ATOM 1848 N N . GLU B 1 107 ? 11.266 -9.68 23.891 1 35.09 107 GLU B N 1
ATOM 1849 C CA . GLU B 1 107 ? 11.398 -10.812 24.797 1 35.09 107 GLU B CA 1
ATOM 1850 C C . GLU B 1 107 ? 11.469 -12.125 24.031 1 35.09 107 GLU B C 1
ATOM 1852 O O . GLU B 1 107 ? 10.984 -12.219 22.906 1 35.09 107 GLU B O 1
ATOM 1857 N N . GLU B 1 108 ? 12.016 -13.273 24.656 1 35.88 108 GLU B N 1
ATOM 1858 C CA . GLU B 1 108 ? 12.312 -14.664 24.344 1 35.88 108 GLU B CA 1
ATOM 1859 C C . GLU B 1 108 ? 11.148 -15.336 23.625 1 35.88 108 GLU B C 1
ATOM 1861 O O . GLU B 1 108 ? 10.125 -15.656 24.234 1 35.88 108 GLU B O 1
ATOM 1866 N N . VAL B 1 109 ? 10.586 -14.992 22.656 1 32.75 109 VAL B N 1
ATOM 1867 C CA . VAL B 1 109 ? 9.688 -16.016 22.156 1 32.75 109 VAL B CA 1
ATOM 1868 C C . VAL B 1 109 ? 10.461 -17.328 21.938 1 32.75 109 VAL B C 1
ATOM 1870 O O . VAL B 1 109 ? 11.344 -17.391 21.078 1 32.75 109 VAL B O 1
ATOM 1873 N N . GLU B 1 110 ? 10.68 -18.078 22.938 1 29.53 110 GLU B N 1
ATOM 1874 C CA . GLU B 1 110 ? 11.047 -19.484 22.922 1 29.53 110 GLU B CA 1
ATOM 1875 C C . GLU B 1 110 ? 10.164 -20.281 21.969 1 29.53 110 GLU B C 1
ATOM 1877 O O . GLU B 1 110 ? 8.953 -20.375 22.172 1 29.53 110 GLU B O 1
ATOM 1882 N N . ILE B 1 111 ? 10.273 -20.25 20.766 1 29.09 111 ILE B N 1
ATOM 1883 C CA . ILE B 1 111 ? 9.727 -21.359 20 1 29.09 111 ILE B CA 1
ATOM 1884 C C . ILE B 1 111 ? 10.344 -22.672 20.469 1 29.09 111 ILE B C 1
ATOM 1886 O O . ILE B 1 111 ? 11.555 -22.875 20.344 1 29.09 111 ILE B O 1
ATOM 1890 N N . GLU B 1 112 ? 9.828 -23.094 21.594 1 26.58 112 GLU B N 1
ATOM 1891 C CA . GLU B 1 112 ? 10.055 -24.5 21.938 1 26.58 112 GLU B CA 1
ATOM 1892 C C . GLU B 1 112 ? 9.648 -25.422 20.797 1 26.58 112 GLU B C 1
ATOM 1894 O O . GLU B 1 112 ? 8.484 -25.438 20.391 1 26.58 112 GLU B O 1
ATOM 1899 N N . LEU B 1 113 ? 10.531 -25.641 19.922 1 24.73 113 LEU B N 1
ATOM 1900 C CA . LEU B 1 113 ? 10.57 -26.891 19.172 1 24.73 113 LEU B CA 1
ATOM 1901 C C . LEU B 1 113 ? 10.562 -28.094 20.109 1 24.73 113 LEU B C 1
ATOM 1903 O O . LEU B 1 113 ? 11.523 -28.297 20.859 1 24.73 113 LEU B O 1
ATOM 1907 N N . ASN B 1 114 ? 9.367 -28.25 20.812 1 24.03 114 ASN B N 1
ATOM 1908 C CA . ASN B 1 114 ? 9.258 -29.656 21.203 1 24.03 114 ASN B CA 1
ATOM 1909 C C . ASN B 1 114 ? 9.109 -30.562 19.984 1 24.03 114 ASN B C 1
ATOM 1911 O O . ASN B 1 114 ? 8.508 -30.172 18.984 1 24.03 114 ASN B O 1
#

Radius of gyration: 19.98 Å; Cα contacts (8 Å, |Δi|>4): 401; chains: 2; bounding box: 52×54×40 Å

Secondary structure (DSSP, 8-state):
--------TT-EEEEEETTTTEEEEEEEETTEEEEEEEEE-SSS-EEEEEEEEE-SSHHHHHHHHHHHHHHHHHTT-EEEESSS--STHHHHHHHHHIIIII------------/--------TT-EEEEEETTTTEEEEEEEETTEEEEEEEEE-TTS-EEEEEEEEE-SSHHHHHHHHHHHHHHHHHTT-EEEESSS--STHHHHHHHHHIIIII------------

Sequence (228 aa):
MEQIEKIEQGDKVYMVHEAKHKFWEIRNLDKINFIRYGKWHKSEESKIMEGQRNYFSVNSALDRALELIIQKSDKGYLIYKKEKCKGPVFNTFASLINRTVYGIDDEEVEIELNMEQIEKIEQGDKVYMVHEAKHKFWEIRNLDKINFIRYGKWHKSEESKIMEGQRNYFSVNSALDRALELIIQKSDKGYLIYKKEKCKGPVFNTFASLINRTVYGIDDEEVEIELN